Protein AF-A0A2S7P8G3-F1 (afdb_monomer)

Sequence (336 aa):
MGLLDRKKGSAKADAMTDIIGEPRKYMKIELCERDPADNKFRFEFKGCNCGRKVKTGVFSSKPILSYDQPITVVGDETGRALVQCATILGSIIDPGHKVVEYRRRLLKKLQPSWKFTDPLAKPMGWEDKCVSGTYWEHLIDFRVHNTSVNYIMESVSCGSRLENESTSKILCKLEVNCGCKIIGSFPLVFQALTAVEGSSLGKKSVKYDKDGRIIWQDGLGLVQVGDVGKIFHLVAYGGDISAYKSYASRCRRTDLHKRIIAKPVWPKSRVMVGEEFTHGIGNFMRNYGYVNTGGSGNLLICRNQPLDKYKVIGVCMDQKMEVKKGSTKEKYVTIQ

Mean predicted aligned error: 7.83 Å

Secondary structure (DSSP, 8-state):
---EETTTTEEEEEEEE-BSS--EEEEEEEEEEPPTT--SEEEEEE-TTTTSEEE-SSS-EEEPP---S-EEES--TT-HHHHHHHHHHHHHHSTTS-HHHHHHHHHHHH-EEE--SSGGGS-TTHHHHTTTTSTTT-GGG--GGG-EEEEEETTEEE--TT-STTTTTEEEEEEETTS-EEEEEHHHHHHHHHTSTTBTT-S-SEEE-TTS-EEE-S-TTSS-GGGTT-EEEEEEEES-TTHHHHHHHHHHHS-TTS---------EEEEEEETT----TT-TT-EEEEE--TTS-PEEEEESSTTSPBEEEEEESBS---B-TTS-TTEEEEE-

Structure (mmCIF, N/CA/C/O backbone):
data_AF-A0A2S7P8G3-F1
#
_entry.id   AF-A0A2S7P8G3-F1
#
loop_
_atom_site.group_PDB
_atom_site.id
_atom_site.type_symbol
_atom_site.label_atom_id
_atom_site.label_alt_id
_atom_site.label_comp_id
_atom_site.label_asym_id
_atom_site.label_entity_id
_atom_site.label_seq_id
_atom_site.pdbx_PDB_ins_code
_atom_site.Cartn_x
_atom_site.Cartn_y
_atom_site.Cartn_z
_atom_site.occupancy
_atom_site.B_iso_or_equiv
_atom_site.auth_seq_id
_atom_site.auth_comp_id
_atom_site.auth_asym_id
_atom_site.auth_atom_id
_atom_site.pdbx_PDB_model_num
ATOM 1 N N . MET A 1 1 ? -16.005 17.544 19.297 1.00 36.19 1 MET A N 1
ATOM 2 C CA . MET A 1 1 ? -14.900 18.246 20.004 1.00 36.19 1 MET A CA 1
ATOM 3 C C . MET A 1 1 ? -14.826 17.637 21.402 1.00 36.19 1 MET A C 1
ATOM 5 O O . MET A 1 1 ? -15.825 17.686 22.099 1.00 36.19 1 MET A O 1
ATOM 9 N N . GLY A 1 2 ? -13.745 16.945 21.778 1.00 37.94 2 GLY A N 1
ATOM 10 C CA . GLY A 1 2 ? -13.735 16.110 22.990 1.00 37.94 2 GLY A CA 1
ATOM 11 C C . GLY A 1 2 ? -13.410 16.867 24.282 1.00 37.94 2 GLY A C 1
ATOM 12 O O . GLY A 1 2 ? -12.437 17.614 24.328 1.00 37.94 2 GLY A O 1
ATOM 13 N N . LEU A 1 3 ? -14.193 16.638 25.340 1.00 39.59 3 LEU A N 1
ATOM 14 C CA . LEU A 1 3 ? -13.866 17.034 26.716 1.00 39.59 3 LEU A CA 1
ATOM 15 C C . LEU A 1 3 ? -12.960 15.962 27.341 1.00 39.59 3 LEU A C 1
ATOM 17 O O . LEU A 1 3 ? -13.357 14.801 27.478 1.00 39.59 3 LEU A O 1
ATOM 21 N N . LEU A 1 4 ? -11.735 16.351 27.701 1.00 39.41 4 LEU A N 1
ATOM 22 C CA . LEU A 1 4 ? -10.785 15.516 28.439 1.00 39.41 4 LEU A CA 1
ATOM 23 C C . LEU A 1 4 ? -11.142 15.532 29.927 1.00 39.41 4 LEU A C 1
ATOM 25 O O . LEU A 1 4 ? -10.907 16.527 30.609 1.00 39.41 4 LEU A O 1
ATOM 29 N N . ASP A 1 5 ? -11.662 14.421 30.444 1.00 40.47 5 ASP A N 1
ATOM 30 C CA . ASP A 1 5 ? -11.799 14.236 31.887 1.00 40.47 5 ASP A CA 1
ATOM 31 C C . ASP A 1 5 ? -10.482 13.665 32.439 1.00 40.47 5 ASP A C 1
ATOM 33 O O . ASP A 1 5 ? -10.195 12.466 32.358 1.00 40.47 5 ASP A O 1
ATOM 37 N N . ARG A 1 6 ? -9.624 14.565 32.938 1.00 41.88 6 ARG A N 1
ATOM 38 C CA . ARG A 1 6 ? -8.223 14.301 33.327 1.00 41.88 6 ARG A CA 1
ATOM 39 C C . ARG A 1 6 ? -8.045 13.272 34.453 1.00 41.88 6 ARG A C 1
ATOM 41 O O . ARG A 1 6 ? -6.910 12.927 34.760 1.00 41.88 6 ARG A O 1
ATOM 48 N N . LYS A 1 7 ? -9.116 12.759 35.070 1.00 43.81 7 LYS A N 1
ATOM 49 C CA . LYS A 1 7 ? -9.010 11.891 36.256 1.00 43.81 7 LYS A CA 1
ATOM 50 C C . LYS A 1 7 ? -8.989 10.377 35.993 1.00 43.81 7 LYS A C 1
ATOM 52 O O . LYS A 1 7 ? -8.735 9.648 36.946 1.00 43.81 7 LYS A O 1
ATOM 57 N N . LYS A 1 8 ? -9.230 9.863 34.770 1.00 55.59 8 LYS A N 1
ATOM 58 C CA . LYS A 1 8 ? -9.320 8.391 34.535 1.00 55.59 8 LYS A CA 1
ATOM 59 C C . LYS A 1 8 ? -8.773 7.848 33.199 1.00 55.59 8 LYS A C 1
ATOM 61 O O . LYS A 1 8 ? -9.115 6.727 32.831 1.00 55.59 8 LYS A O 1
ATOM 66 N N . GLY A 1 9 ? -7.948 8.600 32.463 1.00 64.38 9 GLY A N 1
ATOM 67 C CA . GLY A 1 9 ? -7.366 8.113 31.197 1.00 64.38 9 GLY A CA 1
ATOM 68 C C . GLY A 1 9 ? -8.407 7.803 30.111 1.00 64.38 9 GLY A C 1
ATOM 69 O O . GLY A 1 9 ? -8.193 6.931 29.282 1.00 64.38 9 GLY A O 1
ATOM 70 N N . SER A 1 10 ? -9.554 8.486 30.140 1.00 74.56 10 SER A N 1
ATOM 71 C CA . SER A 1 10 ? -10.637 8.322 29.168 1.00 74.56 10 SER A CA 1
ATOM 72 C C . SER A 1 10 ? -10.977 9.653 28.510 1.00 74.56 10 SER A C 1
ATOM 74 O O . SER A 1 10 ? -10.993 10.686 29.181 1.00 74.56 10 SER A O 1
ATOM 76 N N . ALA A 1 11 ? -11.309 9.627 27.223 1.00 79.38 11 ALA A N 1
ATOM 77 C CA . ALA A 1 11 ? -11.712 10.798 26.452 1.00 79.38 11 ALA A CA 1
ATOM 78 C C . ALA A 1 11 ? -13.125 10.612 25.896 1.00 79.38 11 ALA A C 1
ATOM 80 O O . ALA A 1 11 ? -13.495 9.520 25.470 1.00 79.38 11 ALA A O 1
ATOM 81 N N . LYS A 1 12 ? -13.927 11.678 25.873 1.00 81.75 12 LYS A N 1
ATOM 82 C CA . LYS A 1 12 ? -15.204 11.673 25.151 1.00 81.75 12 LYS A CA 1
ATOM 83 C C . LYS A 1 12 ? -14.987 12.185 23.734 1.00 81.75 12 LYS A C 1
ATOM 85 O O . LYS A 1 12 ? -14.340 13.216 23.561 1.00 81.75 12 LYS A O 1
ATOM 90 N N . ALA A 1 13 ? -15.528 11.496 22.736 1.00 82.50 13 ALA A N 1
ATOM 91 C CA . ALA A 1 13 ? -15.412 11.911 21.342 1.00 82.50 13 ALA A CA 1
ATOM 92 C C . ALA A 1 13 ? -16.686 11.621 20.547 1.00 82.50 13 ALA A C 1
ATOM 94 O O . ALA A 1 13 ? -17.425 10.681 20.846 1.00 82.50 13 ALA A O 1
ATOM 95 N N . ASP A 1 14 ? -16.896 12.417 19.501 1.00 85.88 14 ASP A N 1
ATOM 96 C CA . ASP A 1 14 ? -17.936 12.183 18.506 1.00 85.88 14 ASP A CA 1
ATOM 97 C C . ASP A 1 14 ? -17.505 11.021 17.610 1.00 85.88 14 ASP A C 1
ATOM 99 O O . ASP A 1 14 ? -16.499 11.109 16.895 1.00 85.88 14 ASP A O 1
ATOM 103 N N . ALA A 1 15 ? -18.255 9.921 17.654 1.00 87.19 15 ALA A N 1
ATOM 104 C CA . ALA A 1 15 ? -17.974 8.749 16.838 1.00 87.19 15 ALA A CA 1
ATOM 105 C C . ALA A 1 15 ? -19.159 8.369 15.953 1.00 87.19 15 ALA A C 1
ATOM 107 O O . ALA A 1 15 ? -20.331 8.505 16.315 1.00 87.19 15 ALA A O 1
ATOM 108 N N . MET A 1 16 ? -18.819 7.827 14.788 1.00 89.25 16 MET A N 1
ATOM 109 C CA . MET A 1 16 ? -19.737 7.058 13.960 1.00 89.25 16 MET A CA 1
ATOM 110 C C . MET A 1 16 ? -19.619 5.600 14.400 1.00 89.25 16 MET A C 1
ATOM 112 O O . MET A 1 16 ? -18.516 5.066 14.443 1.00 89.25 16 MET A O 1
ATOM 116 N N . THR A 1 17 ? -20.727 4.964 14.758 1.00 88.81 17 THR A N 1
ATOM 117 C CA . THR A 1 17 ? -20.759 3.571 15.248 1.00 88.81 17 THR A CA 1
ATOM 118 C C . THR A 1 17 ? -21.518 2.693 14.257 1.00 88.81 17 THR A C 1
ATOM 120 O O . THR A 1 17 ? -22.064 3.215 13.288 1.00 88.81 17 THR A O 1
ATOM 123 N N . ASP A 1 18 ? -21.522 1.375 14.462 1.00 89.19 18 ASP A N 1
ATOM 124 C CA . ASP A 1 18 ? -22.186 0.414 13.570 1.00 89.19 18 ASP A CA 1
ATOM 125 C C . ASP A 1 18 ? -21.615 0.385 12.136 1.00 89.19 18 ASP A C 1
ATOM 127 O O . ASP A 1 18 ? -22.366 0.400 11.152 1.00 89.19 18 ASP A O 1
ATOM 131 N N . ILE A 1 19 ? -20.282 0.321 12.009 1.00 91.50 19 ILE A N 1
ATOM 132 C CA . ILE A 1 19 ? -19.615 0.078 10.717 1.00 91.50 19 ILE A CA 1
ATOM 133 C C . ILE A 1 19 ? -20.185 -1.191 10.061 1.00 91.50 19 ILE A C 1
ATOM 135 O O . ILE A 1 19 ? -20.369 -2.221 10.712 1.00 91.50 19 ILE A O 1
ATOM 139 N N . ILE A 1 20 ? -20.480 -1.104 8.761 1.00 90.31 20 ILE A N 1
ATOM 140 C CA . ILE A 1 20 ? -21.036 -2.198 7.959 1.00 90.31 20 ILE A CA 1
ATOM 141 C C . ILE A 1 20 ? -19.929 -3.156 7.521 1.00 90.31 20 ILE A C 1
ATOM 143 O O . ILE A 1 20 ? -18.894 -2.734 7.007 1.00 90.31 20 ILE A O 1
ATOM 147 N N . GLY A 1 21 ? -20.227 -4.452 7.612 1.00 89.25 21 GLY A N 1
ATOM 148 C CA . GLY A 1 21 ? -19.380 -5.530 7.114 1.00 89.25 21 GLY A CA 1
ATOM 149 C C . GLY A 1 21 ? -18.461 -6.101 8.185 1.00 89.25 21 GLY A C 1
ATOM 150 O O . GLY A 1 21 ? -18.301 -5.541 9.267 1.00 89.25 21 GLY A O 1
ATOM 151 N N . GLU A 1 22 ? -17.866 -7.247 7.873 1.00 90.56 22 GLU A N 1
ATOM 152 C CA . GLU A 1 22 ? -16.913 -7.909 8.757 1.00 90.56 22 GLU A CA 1
ATOM 153 C C . GLU A 1 22 ? -15.472 -7.565 8.352 1.00 90.56 22 GLU A C 1
ATOM 155 O O . GLU A 1 22 ? -15.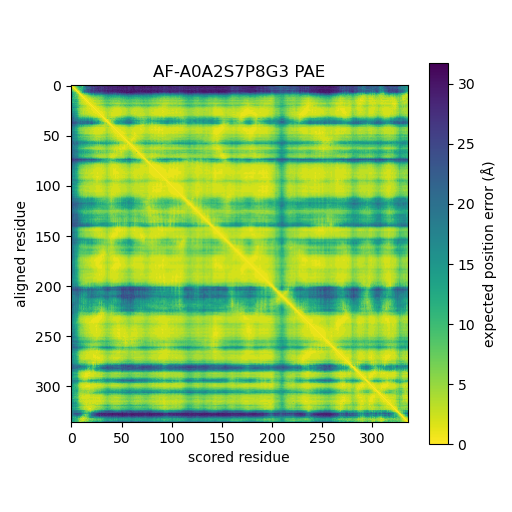151 -7.532 7.152 1.00 90.56 22 GLU A O 1
ATOM 160 N N . PRO A 1 23 ? -14.585 -7.318 9.332 1.00 93.62 23 PRO A N 1
ATOM 161 C CA . PRO A 1 23 ? -13.190 -7.004 9.074 1.00 93.62 23 PRO A CA 1
ATOM 162 C C . PRO A 1 23 ? -12.462 -8.199 8.451 1.00 93.62 23 PRO A C 1
ATOM 164 O O . PRO A 1 23 ? -12.333 -9.261 9.059 1.00 93.62 23 PRO A O 1
ATOM 167 N N . ARG A 1 24 ? -11.905 -8.006 7.253 1.00 95.31 24 ARG A N 1
ATOM 168 C CA . ARG A 1 24 ? -11.120 -9.021 6.535 1.00 95.31 24 ARG A CA 1
ATOM 169 C C . ARG A 1 24 ? -9.693 -8.534 6.290 1.00 95.31 24 ARG A C 1
ATOM 171 O O . ARG A 1 24 ? -9.490 -7.535 5.598 1.00 95.31 24 ARG A O 1
ATOM 178 N N . LYS A 1 25 ? -8.700 -9.235 6.854 1.00 96.06 25 LYS A N 1
ATOM 179 C CA . LYS A 1 25 ? -7.264 -8.972 6.629 1.00 96.06 25 LYS A CA 1
ATOM 180 C C . LYS A 1 25 ? -6.912 -9.250 5.162 1.00 96.06 25 LYS A C 1
ATOM 182 O O . LYS A 1 25 ? -7.280 -10.297 4.630 1.00 96.06 25 LYS A O 1
ATOM 187 N N . TYR A 1 26 ? -6.198 -8.334 4.509 1.00 96.50 26 TYR A N 1
ATOM 188 C CA . TYR A 1 26 ? -5.802 -8.505 3.101 1.00 96.50 26 TYR A CA 1
ATOM 189 C C . TYR A 1 26 ? -4.391 -8.017 2.760 1.00 96.50 26 TYR A C 1
ATOM 191 O O . TYR A 1 26 ? -3.868 -8.418 1.720 1.00 96.50 26 TYR A O 1
ATOM 199 N N . MET A 1 27 ? -3.755 -7.218 3.620 1.00 97.50 27 MET A N 1
ATOM 200 C CA . MET A 1 27 ? -2.311 -6.974 3.558 1.00 97.50 27 MET A CA 1
ATOM 201 C C . MET A 1 27 ? -1.683 -7.111 4.943 1.00 97.50 27 MET A C 1
ATOM 203 O O . MET A 1 27 ? -2.333 -6.851 5.959 1.00 97.50 27 MET A O 1
ATOM 207 N N . LYS A 1 28 ? -0.418 -7.517 4.968 1.00 97.56 28 LYS A N 1
ATOM 208 C CA . LYS A 1 28 ? 0.452 -7.577 6.142 1.00 97.56 28 LYS A CA 1
ATOM 209 C C . LYS A 1 28 ? 1.611 -6.610 5.918 1.00 97.56 28 LYS A C 1
ATOM 211 O O . LYS A 1 28 ? 2.180 -6.607 4.833 1.00 97.56 28 LYS A O 1
ATOM 216 N N . ILE A 1 29 ? 1.941 -5.805 6.918 1.00 96.31 29 ILE A N 1
ATOM 217 C CA . ILE A 1 29 ? 3.099 -4.909 6.936 1.00 96.31 29 ILE A CA 1
ATOM 218 C C . ILE A 1 29 ? 3.975 -5.356 8.096 1.00 96.31 29 ILE A C 1
ATOM 220 O O . ILE A 1 29 ? 3.502 -5.432 9.223 1.00 96.31 29 ILE A O 1
ATOM 224 N N . GLU A 1 30 ? 5.233 -5.649 7.829 1.00 95.56 30 GLU A N 1
ATOM 225 C CA . GLU A 1 30 ? 6.241 -5.938 8.844 1.00 95.56 30 GLU A CA 1
ATOM 226 C C . GLU A 1 30 ? 7.296 -4.837 8.794 1.00 95.56 30 GLU A C 1
ATOM 228 O O . GLU A 1 30 ? 7.788 -4.490 7.713 1.00 95.56 30 GLU A O 1
ATOM 233 N N . LEU A 1 31 ? 7.607 -4.269 9.958 1.00 92.75 31 LEU A N 1
ATOM 234 C CA . LEU A 1 31 ? 8.689 -3.307 10.106 1.00 92.75 31 LEU A CA 1
ATOM 235 C C . LEU A 1 31 ? 9.956 -4.055 10.491 1.00 92.75 31 LEU A C 1
ATOM 237 O O . LEU A 1 31 ? 10.009 -4.703 11.532 1.00 92.75 31 LEU A O 1
ATOM 241 N N . CYS A 1 32 ? 10.982 -3.953 9.663 1.00 90.62 32 CYS A N 1
ATOM 242 C CA . CYS A 1 32 ? 12.260 -4.605 9.885 1.00 90.62 32 CYS A CA 1
ATOM 243 C C . CYS A 1 32 ? 13.342 -3.557 10.098 1.00 90.62 32 CYS A C 1
ATOM 245 O O . CYS A 1 32 ? 13.347 -2.514 9.438 1.00 90.62 32 CYS A O 1
ATOM 247 N N . GLU A 1 33 ? 14.292 -3.874 10.968 1.00 87.88 33 GLU A N 1
ATOM 248 C CA . GLU A 1 33 ? 15.537 -3.127 11.016 1.00 87.88 33 GLU A CA 1
ATOM 249 C C . GLU A 1 33 ? 16.322 -3.372 9.725 1.00 87.88 33 GLU A C 1
ATOM 251 O O . GLU A 1 33 ? 16.356 -4.478 9.175 1.00 87.88 33 GLU A O 1
ATOM 256 N N . ARG A 1 34 ? 16.890 -2.297 9.201 1.00 84.00 34 ARG A N 1
ATOM 257 C CA . ARG A 1 34 ? 17.759 -2.297 8.035 1.00 84.00 34 ARG A CA 1
ATOM 258 C C . ARG A 1 34 ? 19.188 -2.557 8.482 1.00 84.00 34 ARG A C 1
ATOM 260 O O . ARG A 1 34 ? 19.619 -2.038 9.507 1.00 84.00 34 ARG A O 1
ATOM 267 N N . ASP A 1 35 ? 19.928 -3.297 7.667 1.00 78.06 35 ASP A N 1
ATOM 268 C CA . ASP A 1 35 ? 21.368 -3.442 7.857 1.00 78.06 35 ASP A CA 1
ATOM 269 C C . ASP A 1 35 ? 22.040 -2.049 7.819 1.00 78.06 35 ASP A C 1
ATOM 271 O O . ASP A 1 35 ? 21.838 -1.313 6.847 1.00 78.06 35 ASP A O 1
ATOM 275 N N . PRO A 1 36 ? 22.832 -1.656 8.834 1.00 70.19 36 PRO A N 1
ATOM 276 C CA . PRO A 1 36 ? 23.550 -0.380 8.842 1.00 70.19 36 PRO A CA 1
ATOM 277 C C . PRO A 1 36 ? 24.438 -0.138 7.611 1.00 70.19 36 PRO A C 1
ATOM 279 O O . PRO A 1 36 ? 24.672 1.016 7.248 1.00 70.19 36 PRO A O 1
ATOM 282 N N . ALA A 1 37 ? 24.918 -1.200 6.953 1.00 69.38 37 ALA A N 1
ATOM 283 C CA . ALA A 1 37 ? 25.694 -1.116 5.716 1.00 69.38 37 ALA A CA 1
ATOM 284 C C . ALA A 1 37 ? 24.837 -0.749 4.483 1.00 69.38 37 ALA A C 1
ATOM 286 O O . ALA A 1 37 ? 25.371 -0.431 3.419 1.00 69.38 37 ALA A O 1
ATOM 287 N N . ASP A 1 38 ? 23.509 -0.760 4.613 1.00 72.12 38 ASP A N 1
ATOM 288 C CA . ASP A 1 38 ? 22.538 -0.626 3.530 1.00 72.12 38 ASP A CA 1
ATOM 289 C C . ASP A 1 38 ? 21.674 0.644 3.642 1.00 72.12 38 ASP A C 1
ATOM 291 O O . ASP A 1 38 ? 20.450 0.618 3.542 1.00 72.12 38 ASP A O 1
ATOM 295 N N . ASN A 1 39 ? 22.299 1.810 3.805 1.00 70.50 39 ASN A N 1
ATOM 296 C CA . ASN A 1 39 ? 21.586 3.092 3.957 1.00 70.50 39 ASN A CA 1
ATOM 297 C C . ASN A 1 39 ? 20.973 3.663 2.660 1.00 70.50 39 ASN A C 1
ATOM 299 O O . ASN A 1 39 ? 20.570 4.824 2.619 1.00 70.50 39 ASN A O 1
ATOM 303 N N . LYS A 1 40 ? 20.878 2.872 1.589 1.00 82.75 40 LYS A N 1
ATOM 304 C CA . LYS A 1 40 ? 20.407 3.328 0.271 1.00 82.75 40 LYS A CA 1
ATOM 305 C C . LYS A 1 40 ? 18.886 3.256 0.170 1.00 82.75 40 LYS A C 1
ATOM 307 O O . LYS A 1 40 ? 18.231 2.472 0.859 1.00 82.75 40 LYS A O 1
ATOM 312 N N . PHE A 1 41 ? 18.284 4.067 -0.694 1.00 84.94 41 PHE A N 1
ATOM 313 C CA . PHE A 1 41 ? 16.844 3.996 -0.905 1.00 84.94 41 PHE A CA 1
ATOM 314 C C . PHE A 1 41 ? 16.502 2.728 -1.703 1.00 84.94 41 PHE A C 1
ATOM 316 O O . PHE A 1 41 ? 16.904 2.582 -2.857 1.00 84.94 41 PHE A O 1
ATOM 323 N N . ARG A 1 42 ? 15.762 1.796 -1.090 1.00 89.25 42 ARG A N 1
ATOM 324 C CA . ARG A 1 42 ? 15.428 0.498 -1.695 1.00 89.25 42 ARG A CA 1
ATOM 325 C C . ARG A 1 42 ? 13.965 0.404 -2.089 1.00 89.25 42 ARG A C 1
ATOM 327 O O . ARG A 1 42 ? 13.085 0.864 -1.355 1.00 89.25 42 ARG A O 1
ATOM 334 N N . PHE A 1 43 ? 13.727 -0.252 -3.217 1.00 94.31 43 PHE A N 1
ATOM 335 C CA . PHE A 1 43 ? 12.409 -0.702 -3.631 1.00 94.31 43 PHE A CA 1
ATOM 336 C C . PHE A 1 43 ? 12.503 -2.026 -4.388 1.00 94.31 43 PHE A C 1
ATOM 338 O O . PHE A 1 43 ? 12.939 -2.080 -5.533 1.00 94.31 43 PHE A O 1
ATOM 345 N N . GLU A 1 44 ? 12.034 -3.089 -3.756 1.00 96.12 44 GLU A N 1
ATOM 346 C CA . GLU A 1 44 ? 11.797 -4.382 -4.373 1.00 96.12 44 GLU A CA 1
ATOM 347 C C . GLU A 1 44 ? 10.290 -4.606 -4.460 1.00 96.12 44 GLU A C 1
ATOM 349 O O . GLU A 1 44 ? 9.559 -4.458 -3.480 1.00 96.12 44 GLU A O 1
ATOM 354 N N . PHE A 1 45 ? 9.812 -4.991 -5.633 1.00 97.69 45 PHE A N 1
ATOM 355 C CA . PHE A 1 45 ? 8.463 -5.483 -5.829 1.00 97.69 45 PHE A CA 1
ATOM 356 C C . PHE A 1 45 ? 8.519 -6.827 -6.535 1.00 97.69 45 PHE A C 1
ATOM 358 O O . PHE A 1 45 ? 9.078 -6.947 -7.623 1.00 97.69 45 PHE A O 1
ATOM 365 N N . LYS A 1 46 ? 7.860 -7.822 -5.948 1.00 97.69 46 LYS A N 1
ATOM 366 C CA . LYS A 1 46 ? 7.691 -9.146 -6.529 1.00 97.69 46 LYS A CA 1
ATOM 36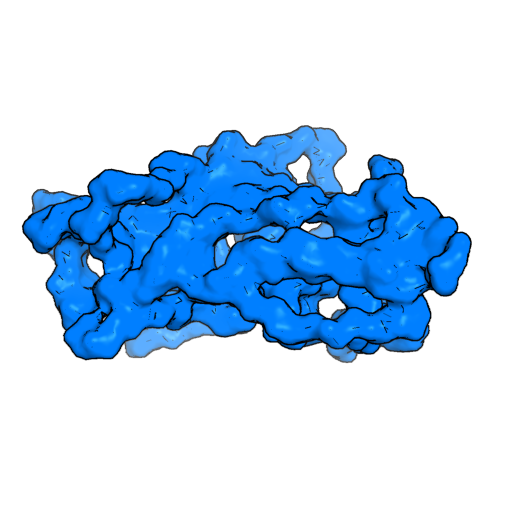7 C C . LYS A 1 46 ? 6.218 -9.394 -6.809 1.00 97.69 46 LYS A C 1
ATOM 369 O O . LYS A 1 46 ? 5.418 -9.600 -5.890 1.00 97.69 46 LYS A O 1
ATOM 374 N N . GLY A 1 47 ? 5.850 -9.370 -8.087 1.00 97.50 47 GLY A N 1
ATOM 375 C CA . GLY A 1 47 ? 4.503 -9.708 -8.525 1.00 97.50 47 GLY A CA 1
ATOM 376 C C . GLY A 1 47 ? 4.189 -11.173 -8.234 1.00 97.50 47 GLY A C 1
ATOM 377 O O . GLY A 1 47 ? 5.001 -12.059 -8.480 1.00 97.50 47 GLY A O 1
ATOM 378 N N . CYS A 1 48 ? 2.980 -11.461 -7.751 1.00 97.31 48 CYS A N 1
ATOM 379 C CA . CYS A 1 48 ? 2.569 -12.820 -7.371 1.00 97.31 48 CYS A CA 1
ATOM 380 C C . CYS A 1 48 ? 2.574 -13.855 -8.516 1.00 97.31 48 CYS A C 1
ATOM 382 O O . CYS A 1 48 ? 2.444 -15.056 -8.265 1.00 97.31 48 CYS A O 1
ATOM 384 N N . ASN A 1 49 ? 2.693 -13.413 -9.774 1.00 97.06 49 ASN A N 1
ATOM 385 C CA . ASN A 1 49 ? 2.833 -14.302 -10.921 1.00 97.06 49 ASN A CA 1
ATOM 386 C C . ASN A 1 49 ? 4.285 -14.492 -11.385 1.00 97.06 49 ASN A C 1
ATOM 388 O O . ASN A 1 49 ? 4.485 -15.207 -12.365 1.00 97.06 49 ASN A O 1
ATOM 392 N N . CYS A 1 50 ? 5.287 -13.907 -10.720 1.00 94.12 50 CYS A N 1
ATOM 393 C CA . CYS A 1 50 ? 6.693 -14.112 -11.069 1.00 94.12 50 CYS A CA 1
ATOM 394 C C . CYS A 1 50 ? 7.044 -15.609 -11.166 1.00 94.12 50 CYS A C 1
ATOM 396 O O . CYS A 1 50 ? 6.551 -16.426 -10.384 1.00 94.12 50 CYS A O 1
ATOM 398 N N . GLY A 1 51 ? 7.852 -15.988 -12.158 1.00 92.25 51 GLY A N 1
ATOM 399 C CA . GLY A 1 51 ? 8.217 -17.382 -12.436 1.00 92.25 51 GLY A CA 1
ATOM 400 C C . GLY A 1 51 ? 7.098 -18.238 -13.049 1.00 92.25 51 GLY A C 1
ATOM 401 O O . GLY A 1 51 ? 7.359 -19.327 -13.556 1.00 92.25 51 GLY A O 1
ATOM 402 N N . ARG A 1 52 ? 5.843 -17.767 -13.068 1.00 94.75 52 ARG A N 1
ATOM 403 C CA . ARG A 1 52 ? 4.728 -18.458 -13.738 1.00 94.75 52 ARG A CA 1
ATOM 404 C C . ARG A 1 52 ? 4.680 -18.083 -15.218 1.00 94.75 52 ARG A C 1
ATOM 406 O O . ARG A 1 52 ? 5.221 -17.064 -15.634 1.00 94.75 52 ARG A O 1
ATOM 413 N N . LYS A 1 53 ? 3.976 -18.880 -16.025 1.00 94.38 53 LYS A N 1
ATOM 414 C CA . LYS A 1 53 ? 3.769 -18.591 -17.453 1.00 94.38 53 LYS A CA 1
ATOM 415 C C . LYS A 1 53 ? 2.584 -17.645 -17.679 1.00 94.38 53 LYS A C 1
ATOM 417 O O . LYS A 1 53 ? 1.495 -17.922 -17.176 1.00 94.38 53 LYS A O 1
ATOM 422 N N . VAL A 1 54 ? 2.781 -16.574 -18.448 1.00 93.56 54 VAL A N 1
ATOM 423 C CA . VAL A 1 54 ? 1.731 -15.682 -18.977 1.00 93.56 54 VAL A CA 1
ATOM 424 C C . VAL A 1 54 ? 1.351 -16.101 -20.393 1.00 93.56 54 VAL A C 1
ATOM 426 O O . VAL A 1 54 ? 2.214 -16.476 -21.185 1.00 93.56 54 VAL A O 1
ATOM 429 N N . LYS A 1 55 ? 0.058 -16.043 -20.714 1.00 91.38 55 LYS A N 1
ATOM 430 C CA . LYS A 1 55 ? -0.455 -16.345 -22.054 1.00 91.38 55 LYS A CA 1
ATOM 431 C C . LYS A 1 55 ? -0.044 -15.256 -23.056 1.00 91.38 55 LYS A C 1
ATOM 433 O O . LYS A 1 55 ? -0.264 -14.076 -22.798 1.00 91.38 55 LYS A O 1
ATOM 438 N N . THR A 1 56 ? 0.509 -15.654 -24.199 1.00 90.38 56 THR A N 1
ATOM 439 C CA . THR A 1 56 ? 0.938 -14.754 -25.296 1.00 90.38 56 THR A CA 1
ATOM 440 C C . THR A 1 56 ? 0.233 -15.039 -26.626 1.00 90.38 56 THR A C 1
ATOM 442 O O . THR A 1 56 ? 0.497 -14.373 -27.617 1.00 90.38 56 THR A O 1
ATOM 445 N N . GLY A 1 57 ? -0.603 -16.074 -26.662 1.00 87.12 57 GLY A N 1
ATOM 446 C CA . GLY A 1 57 ? -1.361 -16.517 -27.826 1.00 87.12 57 GLY A CA 1
ATOM 447 C C . GLY A 1 57 ? -2.311 -17.641 -27.423 1.00 87.12 57 GLY A C 1
ATOM 448 O O . GLY A 1 57 ? -2.348 -18.045 -26.259 1.00 87.12 57 GLY A O 1
ATOM 449 N N . VAL A 1 58 ? -3.074 -18.196 -28.369 1.00 83.75 58 VAL A N 1
ATOM 450 C CA . VAL A 1 58 ? -4.008 -19.308 -28.084 1.00 83.75 58 VAL A CA 1
ATOM 451 C C . VAL A 1 58 ? -3.274 -20.531 -27.520 1.00 83.75 58 VAL A C 1
ATOM 453 O O . VAL A 1 58 ? -3.739 -21.099 -26.533 1.00 83.75 58 VAL A O 1
ATOM 456 N N . PHE A 1 59 ? -2.096 -20.844 -28.070 1.00 87.31 59 PHE A N 1
ATOM 457 C CA . PHE A 1 59 ? -1.266 -21.997 -27.696 1.00 87.31 59 PHE A CA 1
ATOM 458 C C . PHE A 1 59 ? 0.144 -21.617 -27.210 1.00 87.31 59 PHE A C 1
ATOM 460 O O . PHE A 1 59 ? 0.977 -22.493 -26.998 1.00 87.31 59 PHE A O 1
ATOM 467 N N . SER A 1 60 ? 0.435 -20.324 -27.022 1.00 90.25 60 SER A N 1
ATOM 468 C CA . SER A 1 60 ? 1.759 -19.852 -26.603 1.00 90.25 60 SER A CA 1
ATOM 469 C C . SER A 1 60 ? 1.726 -19.181 -25.230 1.00 90.25 60 SER A C 1
ATOM 471 O O . SER A 1 60 ? 0.754 -18.528 -24.831 1.00 90.25 60 SER A O 1
ATOM 473 N N . SER A 1 61 ? 2.811 -19.364 -24.481 1.00 92.88 61 SER A N 1
ATOM 474 C CA . SER A 1 61 ? 3.016 -18.718 -23.189 1.00 92.88 61 SER A CA 1
ATOM 475 C C . SER A 1 61 ? 4.502 -18.489 -22.932 1.00 92.88 61 SER A C 1
ATOM 477 O O . SER A 1 61 ? 5.341 -19.236 -23.435 1.00 92.88 61 SER A O 1
ATOM 479 N N . LYS A 1 62 ? 4.828 -17.466 -22.142 1.00 93.75 62 LYS A N 1
ATOM 480 C CA . LYS A 1 62 ? 6.207 -17.124 -21.762 1.00 93.75 62 LYS A CA 1
ATOM 481 C C . LYS A 1 62 ? 6.336 -17.006 -20.243 1.00 93.75 62 LYS A C 1
ATOM 483 O O . LYS A 1 62 ? 5.351 -16.651 -19.592 1.00 93.75 62 LYS A O 1
ATOM 488 N N . PRO A 1 63 ? 7.496 -17.331 -19.650 1.00 94.19 63 PRO A N 1
ATOM 489 C CA . PRO A 1 63 ? 7.716 -17.128 -18.223 1.00 94.19 63 PRO A CA 1
ATOM 490 C C . PRO A 1 63 ? 7.717 -15.635 -17.877 1.00 94.19 63 PRO A C 1
ATOM 492 O O . PRO A 1 63 ? 8.218 -14.806 -18.634 1.00 94.19 63 PRO A O 1
ATOM 495 N N . ILE A 1 64 ? 7.146 -15.302 -16.723 1.00 93.50 64 ILE A N 1
ATOM 496 C CA . ILE A 1 64 ? 7.190 -13.961 -16.147 1.00 93.50 64 ILE A CA 1
ATOM 497 C C . ILE A 1 64 ? 8.505 -13.804 -15.381 1.00 93.50 64 ILE A C 1
ATOM 499 O O . ILE A 1 64 ? 8.805 -14.609 -14.497 1.00 93.50 64 ILE A O 1
ATOM 503 N N . LEU A 1 65 ? 9.256 -12.750 -15.695 1.00 90.62 65 LEU A N 1
ATOM 504 C CA . LEU A 1 65 ? 10.541 -12.449 -15.065 1.00 90.62 65 LEU A CA 1
ATOM 505 C C . LEU A 1 65 ? 10.380 -12.140 -13.569 1.00 90.62 65 LEU A C 1
ATOM 507 O O . LEU A 1 65 ? 9.428 -11.477 -13.158 1.00 90.62 65 LEU A O 1
ATOM 511 N N . SER A 1 66 ? 11.314 -12.634 -12.757 1.00 87.25 66 SER A N 1
ATOM 512 C CA . SER A 1 66 ? 11.320 -12.458 -11.301 1.00 87.25 66 SER A CA 1
ATOM 513 C C . SER A 1 66 ? 12.134 -11.259 -10.825 1.00 87.25 66 SER A C 1
ATOM 515 O O . SER A 1 66 ? 11.777 -10.705 -9.790 1.00 87.25 66 SER A O 1
ATOM 517 N N . TYR A 1 67 ? 13.162 -10.848 -11.580 1.00 87.94 67 TYR A N 1
ATOM 518 C CA . TYR A 1 67 ? 14.109 -9.783 -11.215 1.00 87.94 67 TYR A CA 1
ATOM 519 C C . TYR A 1 67 ? 14.695 -9.968 -9.805 1.00 87.94 67 TYR A C 1
ATOM 521 O O . TYR A 1 67 ? 14.675 -9.058 -8.984 1.00 87.94 67 TYR A O 1
ATOM 529 N N . ASP A 1 68 ? 15.207 -11.171 -9.519 1.00 88.31 68 ASP A N 1
ATOM 530 C CA . ASP A 1 68 ? 15.738 -11.501 -8.188 1.00 88.31 68 ASP A CA 1
ATOM 531 C C . ASP A 1 68 ? 17.051 -10.762 -7.868 1.00 88.31 68 ASP A C 1
ATOM 533 O O . ASP A 1 68 ? 17.370 -10.560 -6.701 1.00 88.31 68 ASP A O 1
ATOM 537 N N . GLN A 1 69 ? 17.797 -10.329 -8.890 1.00 90.69 69 GLN A N 1
ATOM 538 C CA . GLN A 1 69 ? 19.033 -9.565 -8.713 1.00 90.69 69 GLN A CA 1
ATOM 539 C C . GLN A 1 69 ? 18.740 -8.061 -8.610 1.00 90.69 69 GLN A C 1
ATOM 541 O O . GLN A 1 69 ? 18.006 -7.537 -9.456 1.00 90.69 69 GLN A O 1
ATOM 546 N N . PRO A 1 70 ? 19.311 -7.355 -7.615 1.00 90.75 70 PRO A N 1
ATOM 547 C CA . PRO A 1 70 ? 19.128 -5.919 -7.476 1.00 90.75 70 PRO A CA 1
ATOM 548 C C . PRO A 1 70 ? 19.808 -5.160 -8.615 1.00 90.75 70 PRO A C 1
ATOM 550 O O . PRO A 1 70 ? 20.929 -5.465 -9.018 1.00 90.75 70 PRO A O 1
ATOM 553 N N . ILE A 1 71 ? 19.126 -4.131 -9.106 1.00 90.44 71 ILE A N 1
ATOM 554 C CA . ILE A 1 71 ? 19.640 -3.180 -10.084 1.00 90.44 71 ILE A CA 1
ATOM 555 C C . ILE A 1 71 ? 19.975 -1.892 -9.336 1.00 90.44 71 ILE A C 1
ATOM 557 O O . ILE A 1 71 ? 19.088 -1.210 -8.812 1.00 90.44 71 ILE A O 1
ATOM 561 N N . THR A 1 72 ? 21.260 -1.551 -9.301 1.00 89.06 72 THR A N 1
ATOM 562 C CA . THR A 1 72 ? 21.714 -0.258 -8.788 1.00 89.06 72 THR A CA 1
ATOM 563 C C . THR A 1 72 ? 21.427 0.821 -9.820 1.00 89.06 72 THR A C 1
ATOM 565 O O . THR A 1 72 ? 21.971 0.812 -10.923 1.00 89.06 72 THR A O 1
ATOM 568 N N . VAL A 1 73 ? 20.563 1.764 -9.461 1.00 84.69 73 VAL A N 1
ATOM 569 C CA . VAL A 1 73 ? 20.226 2.918 -10.289 1.00 84.69 73 VAL A CA 1
ATOM 570 C C . VAL A 1 73 ? 21.187 4.047 -9.926 1.00 84.69 73 VAL A C 1
ATOM 572 O O . VAL A 1 73 ? 20.944 4.826 -9.001 1.00 84.69 73 VAL A O 1
ATOM 575 N N . VAL A 1 74 ? 22.315 4.088 -10.635 1.00 72.62 74 VAL A N 1
ATOM 576 C CA . VAL A 1 74 ? 23.324 5.144 -10.511 1.00 72.62 74 VAL A CA 1
ATOM 577 C C . VAL A 1 74 ? 22.874 6.321 -11.372 1.00 72.62 74 VAL A C 1
ATOM 579 O O . VAL A 1 74 ? 22.940 6.251 -12.594 1.00 72.62 74 VAL A O 1
ATOM 582 N N . GLY A 1 75 ? 22.371 7.384 -10.741 1.00 67.31 75 GLY A N 1
ATOM 583 C CA . GLY A 1 75 ? 21.959 8.596 -11.453 1.00 67.31 75 GLY A CA 1
ATOM 584 C C . GLY A 1 75 ? 20.642 8.439 -12.213 1.00 67.31 75 GLY A C 1
ATOM 585 O O . GLY A 1 75 ? 20.611 8.545 -13.435 1.00 67.31 75 GLY A O 1
ATOM 586 N N . ASP A 1 76 ? 19.533 8.232 -11.493 1.00 71.50 76 ASP A N 1
ATOM 587 C CA . ASP A 1 76 ? 18.190 8.409 -12.066 1.00 71.50 76 ASP A CA 1
ATOM 588 C C . ASP A 1 76 ? 17.934 9.897 -12.347 1.00 71.50 76 ASP A C 1
ATOM 590 O O . ASP A 1 76 ? 17.189 10.553 -11.623 1.00 71.50 76 ASP A O 1
ATOM 594 N N . GLU A 1 77 ? 18.593 10.455 -13.366 1.00 74.38 77 GLU A N 1
ATOM 595 C CA . GLU A 1 77 ? 18.577 11.898 -13.633 1.00 74.38 77 GLU A CA 1
ATOM 596 C C . GLU A 1 77 ? 17.152 12.421 -13.804 1.00 74.38 77 GLU A C 1
ATOM 598 O O . GLU A 1 77 ? 16.826 13.519 -13.358 1.00 74.38 77 GLU A O 1
ATOM 603 N N . THR A 1 78 ? 16.283 11.587 -14.370 1.00 77.25 78 THR A N 1
ATOM 604 C CA . THR A 1 78 ? 14.890 11.924 -14.662 1.00 77.25 78 THR A CA 1
ATOM 605 C C . THR A 1 78 ? 13.911 11.496 -13.562 1.00 77.25 78 THR A C 1
ATOM 607 O O . THR A 1 78 ? 12.750 11.880 -13.597 1.00 77.25 78 THR A O 1
ATOM 610 N N . GLY A 1 79 ? 14.318 10.702 -12.567 1.00 83.56 79 GLY A N 1
ATOM 611 C CA . GLY A 1 79 ? 13.389 10.141 -11.573 1.00 83.56 79 GLY A CA 1
ATOM 612 C C . GLY A 1 79 ? 12.466 9.041 -12.132 1.00 83.56 79 GLY A C 1
ATOM 613 O O . GLY A 1 79 ? 11.402 8.753 -11.568 1.00 83.56 79 GLY A O 1
ATOM 614 N N . ARG A 1 80 ? 12.834 8.427 -13.262 1.00 86.69 80 ARG A N 1
ATOM 615 C CA . ARG A 1 80 ? 12.039 7.411 -13.961 1.00 86.69 80 ARG A CA 1
ATOM 616 C C . ARG A 1 80 ? 11.826 6.167 -13.110 1.00 86.69 80 ARG A C 1
ATOM 618 O O . ARG A 1 80 ? 10.705 5.659 -13.079 1.00 86.69 80 ARG A O 1
ATOM 625 N N . ALA A 1 81 ? 12.854 5.672 -12.423 1.00 89.31 81 ALA A N 1
ATOM 626 C CA . ALA A 1 81 ? 12.726 4.495 -11.565 1.00 89.31 81 ALA A CA 1
ATOM 627 C C . ALA A 1 81 ? 11.755 4.784 -10.415 1.00 89.31 81 ALA A C 1
ATOM 629 O O . ALA A 1 81 ? 10.858 3.989 -10.137 1.00 89.31 81 ALA A O 1
ATOM 630 N N . LEU A 1 82 ? 11.837 5.977 -9.822 1.00 89.56 82 LEU A N 1
ATOM 631 C CA . LEU A 1 82 ? 10.919 6.392 -8.765 1.00 89.56 82 LEU A CA 1
ATOM 632 C C . LEU A 1 82 ? 9.459 6.483 -9.248 1.00 89.56 82 LEU A C 1
ATOM 634 O O . LEU A 1 82 ? 8.539 6.055 -8.544 1.00 89.56 82 LEU A O 1
ATOM 638 N N . VAL A 1 83 ? 9.229 6.983 -10.465 1.00 91.38 83 VAL A N 1
ATOM 639 C CA . VAL A 1 83 ? 7.899 6.991 -11.093 1.00 91.38 83 VAL A CA 1
ATOM 640 C C . VAL A 1 83 ? 7.367 5.569 -11.311 1.00 91.38 83 VAL A C 1
ATOM 642 O O . VAL A 1 83 ? 6.178 5.315 -11.071 1.00 91.38 83 VAL A O 1
ATOM 645 N N . GLN A 1 84 ? 8.221 4.627 -11.717 1.00 91.69 84 GLN A N 1
ATOM 646 C CA . GLN A 1 84 ? 7.838 3.218 -11.847 1.00 91.69 84 GLN A CA 1
ATOM 647 C C . GLN A 1 84 ? 7.438 2.629 -10.491 1.00 91.69 84 GLN A C 1
ATOM 649 O O . GLN A 1 84 ? 6.352 2.057 -10.377 1.00 91.69 84 GLN A O 1
ATOM 654 N N . CYS A 1 85 ? 8.238 2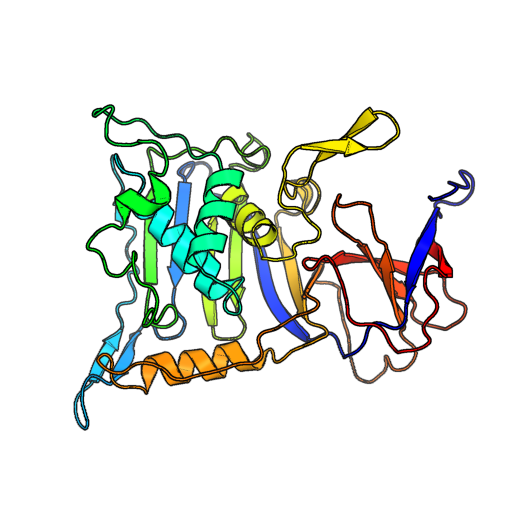.858 -9.443 1.00 93.75 85 CYS A N 1
ATOM 655 C CA . CYS A 1 85 ? 7.922 2.456 -8.069 1.00 93.75 85 CYS A CA 1
ATOM 656 C C . CYS A 1 85 ? 6.551 2.991 -7.629 1.00 93.75 85 CYS A C 1
ATOM 658 O O . CYS A 1 85 ? 5.699 2.233 -7.164 1.00 93.75 85 CYS A O 1
ATOM 660 N N . ALA A 1 86 ? 6.297 4.287 -7.835 1.00 94.19 86 ALA A N 1
ATOM 661 C CA . ALA A 1 86 ? 5.031 4.922 -7.475 1.00 94.19 86 ALA A CA 1
ATOM 662 C C . ALA A 1 86 ? 3.832 4.354 -8.256 1.00 94.19 86 ALA A C 1
ATOM 664 O O . ALA A 1 86 ? 2.742 4.198 -7.702 1.00 94.19 86 ALA A O 1
ATOM 665 N N . THR A 1 87 ? 4.034 4.006 -9.528 1.00 94.31 87 THR A N 1
ATOM 666 C CA . THR A 1 87 ? 3.004 3.407 -10.389 1.00 94.31 87 THR A CA 1
ATOM 667 C C . THR A 1 87 ? 2.664 1.978 -9.961 1.00 94.31 87 THR A C 1
ATOM 669 O O . THR A 1 87 ? 1.486 1.612 -9.883 1.00 94.31 87 THR A O 1
ATOM 672 N N . ILE A 1 88 ? 3.681 1.180 -9.623 1.00 95.56 88 ILE A N 1
ATOM 673 C CA . ILE A 1 88 ? 3.521 -0.166 -9.056 1.00 95.56 88 ILE A CA 1
ATOM 674 C C . ILE A 1 88 ? 2.765 -0.087 -7.727 1.00 95.56 88 ILE A C 1
ATOM 676 O O . ILE A 1 88 ? 1.767 -0.785 -7.552 1.00 95.56 88 ILE A O 1
ATOM 680 N N . LEU A 1 89 ? 3.184 0.809 -6.826 1.00 96.31 89 LEU A N 1
ATOM 681 C CA . LEU A 1 89 ? 2.526 1.028 -5.538 1.00 96.31 89 LEU A CA 1
ATOM 682 C C . LEU A 1 89 ? 1.057 1.415 -5.713 1.00 96.31 89 LEU A C 1
ATOM 684 O O . LEU A 1 89 ? 0.205 0.816 -5.067 1.00 96.31 89 LEU A O 1
ATOM 688 N N . GLY A 1 90 ? 0.733 2.341 -6.618 1.00 94.50 90 GLY A N 1
ATOM 689 C CA . GLY A 1 90 ? -0.658 2.725 -6.883 1.00 94.50 90 GLY A CA 1
ATOM 690 C C . GLY A 1 90 ? -1.501 1.578 -7.427 1.00 94.50 90 GLY A C 1
ATOM 691 O O . GLY A 1 90 ? -2.636 1.385 -7.003 1.00 94.50 90 GLY A O 1
ATOM 692 N N . SER A 1 91 ? -0.915 0.755 -8.294 1.00 93.81 91 SER A N 1
ATOM 693 C CA . SER A 1 91 ? -1.586 -0.414 -8.871 1.00 93.81 91 SER A CA 1
ATOM 694 C C . SER A 1 91 ? -1.799 -1.556 -7.870 1.00 93.81 91 SER A C 1
ATOM 696 O O . SER A 1 91 ? -2.570 -2.468 -8.153 1.00 93.81 91 SER A O 1
ATOM 698 N N . ILE A 1 92 ? -1.116 -1.539 -6.720 1.00 95.62 92 ILE A N 1
ATOM 699 C CA . ILE A 1 92 ? -1.242 -2.557 -5.669 1.00 95.62 92 ILE A CA 1
ATOM 700 C C . ILE A 1 92 ? -2.032 -2.040 -4.466 1.00 95.62 92 ILE A C 1
ATOM 702 O O . ILE A 1 92 ? -2.913 -2.739 -3.975 1.00 95.62 92 ILE A O 1
ATOM 706 N N . ILE A 1 93 ? -1.740 -0.839 -3.978 1.00 95.00 93 ILE A N 1
ATOM 707 C CA . ILE A 1 93 ? -2.323 -0.279 -2.751 1.00 95.00 93 ILE A CA 1
ATOM 708 C C . ILE A 1 93 ? -3.678 0.381 -3.031 1.00 95.00 93 ILE A C 1
ATOM 710 O O . ILE A 1 93 ? -4.578 0.311 -2.191 1.00 95.00 93 ILE A O 1
ATOM 714 N N . ASP A 1 94 ? -3.856 0.974 -4.217 1.00 92.25 94 ASP A N 1
ATOM 715 C CA . ASP A 1 94 ? -5.081 1.689 -4.591 1.00 92.25 94 ASP A CA 1
ATOM 716 C C . ASP A 1 94 ? -5.634 1.302 -5.983 1.00 92.25 94 ASP A C 1
ATOM 718 O O . ASP A 1 94 ? -5.953 2.170 -6.800 1.00 92.25 94 ASP A O 1
ATOM 722 N N . PRO A 1 95 ? -5.787 -0.005 -6.280 1.00 90.44 95 PRO A N 1
ATOM 723 C CA . PRO A 1 95 ? -6.071 -0.508 -7.630 1.00 90.44 95 PRO A CA 1
ATOM 724 C C . PRO A 1 95 ? -7.453 -0.127 -8.190 1.00 90.44 95 PRO A C 1
ATOM 726 O O . PRO A 1 95 ? -7.722 -0.340 -9.372 1.00 90.44 95 PRO A O 1
ATOM 729 N N . GLY A 1 96 ? -8.357 0.390 -7.352 1.00 87.25 96 GLY A N 1
ATOM 730 C CA . GLY A 1 96 ? -9.689 0.844 -7.764 1.00 87.25 96 GLY A CA 1
ATOM 731 C C . GLY A 1 96 ? -9.742 2.272 -8.289 1.00 87.25 96 GLY A C 1
ATOM 732 O O . GLY A 1 96 ? -10.777 2.676 -8.816 1.00 87.25 96 GLY A O 1
ATOM 733 N N . HIS A 1 97 ? -8.647 3.017 -8.162 1.00 88.81 97 HIS A N 1
ATOM 734 C CA . HIS A 1 97 ? -8.579 4.435 -8.482 1.00 88.81 97 HIS A CA 1
ATOM 735 C C . HIS A 1 97 ? -7.601 4.710 -9.628 1.00 88.81 97 HIS A C 1
ATOM 737 O O . HIS A 1 97 ? -6.932 3.823 -10.163 1.00 88.81 97 HIS A O 1
ATOM 743 N N . LYS A 1 98 ? -7.527 5.975 -10.048 1.00 90.38 98 LYS A N 1
ATOM 744 C CA . LYS A 1 98 ? -6.639 6.389 -11.136 1.00 90.38 98 LYS A CA 1
ATOM 745 C C . LYS A 1 98 ? -5.184 6.359 -10.671 1.00 90.38 98 LYS A C 1
ATOM 747 O O . LYS A 1 98 ? -4.728 7.254 -9.958 1.00 90.38 98 LYS A O 1
ATOM 752 N N . VAL A 1 99 ? -4.432 5.371 -11.151 1.00 90.88 99 VAL A N 1
ATOM 753 C CA . VAL A 1 99 ? -3.022 5.161 -10.778 1.00 90.88 99 VAL A CA 1
ATOM 754 C C . VAL A 1 99 ? -2.141 6.381 -11.085 1.00 90.88 99 VAL A C 1
ATOM 756 O O . VAL A 1 99 ? -1.274 6.714 -10.284 1.00 90.88 99 VAL A O 1
ATOM 759 N N . VAL A 1 100 ? -2.392 7.109 -12.180 1.00 91.12 100 VAL A N 1
ATOM 760 C CA . VAL A 1 100 ? -1.659 8.354 -12.500 1.00 91.12 100 VAL A CA 1
ATOM 761 C C . VAL A 1 100 ? -1.871 9.426 -11.425 1.00 91.12 100 VAL A C 1
ATOM 763 O O . VAL A 1 100 ? -0.926 10.092 -11.004 1.00 91.12 100 VAL A O 1
ATOM 766 N N . GLU A 1 101 ? -3.098 9.578 -10.924 1.00 91.62 101 GLU A N 1
ATOM 767 C CA . GLU A 1 101 ? -3.380 10.536 -9.853 1.00 91.62 101 GLU A CA 1
ATOM 768 C C . GLU A 1 101 ? -2.765 10.082 -8.525 1.00 91.62 101 GLU A C 1
ATOM 770 O O . GLU A 1 101 ? -2.220 10.910 -7.795 1.00 91.62 101 GLU A O 1
ATOM 775 N N . TYR A 1 102 ? -2.791 8.778 -8.232 1.00 92.25 102 TYR A N 1
ATOM 776 C CA . TYR A 1 102 ? -2.088 8.205 -7.084 1.00 92.25 102 TYR A CA 1
ATOM 777 C C . TYR A 1 102 ? -0.584 8.491 -7.147 1.00 92.25 102 TYR A C 1
ATOM 779 O O . TYR A 1 102 ? -0.019 9.001 -6.181 1.00 92.25 102 TYR A O 1
ATOM 787 N N . ARG A 1 103 ? 0.055 8.229 -8.297 1.00 92.56 103 ARG A N 1
ATOM 788 C CA . ARG A 1 103 ? 1.479 8.501 -8.533 1.00 92.56 103 ARG A CA 1
ATOM 789 C C . ARG A 1 103 ? 1.814 9.948 -8.189 1.00 92.56 103 ARG A C 1
ATOM 791 O O . ARG A 1 103 ? 2.703 10.188 -7.377 1.00 92.56 103 ARG A O 1
ATOM 798 N N . ARG A 1 104 ? 1.076 10.907 -8.759 1.00 90.81 104 ARG A N 1
ATOM 799 C CA . ARG A 1 104 ? 1.271 12.343 -8.497 1.00 90.81 104 ARG A CA 1
ATOM 800 C C . ARG A 1 104 ? 1.133 12.672 -7.007 1.00 90.81 104 ARG A C 1
ATOM 802 O O . ARG A 1 104 ? 1.957 13.401 -6.460 1.00 90.81 104 ARG A O 1
ATOM 809 N N . ARG A 1 105 ? 0.122 12.117 -6.321 1.00 90.81 105 ARG A N 1
ATOM 810 C CA . ARG A 1 105 ? -0.071 12.310 -4.869 1.00 90.81 105 ARG A CA 1
ATOM 811 C C . ARG A 1 105 ? 1.108 11.775 -4.058 1.00 90.81 105 ARG A C 1
ATOM 813 O O . ARG A 1 105 ? 1.582 12.479 -3.169 1.00 90.81 105 ARG A O 1
ATOM 820 N N . LEU A 1 106 ? 1.578 10.568 -4.372 1.00 92.25 106 LEU A N 1
ATOM 821 C CA . LEU A 1 106 ? 2.701 9.933 -3.688 1.00 92.25 106 LEU A CA 1
ATOM 822 C C . LEU A 1 106 ? 3.999 10.719 -3.894 1.00 92.25 106 LEU A C 1
ATOM 824 O O . LEU A 1 106 ? 4.646 11.085 -2.919 1.00 92.25 106 LEU A O 1
ATOM 828 N N . LEU A 1 107 ? 4.352 11.044 -5.138 1.00 91.25 107 LEU A N 1
ATOM 829 C CA . LEU A 1 107 ? 5.589 11.771 -5.442 1.00 91.25 107 LEU A CA 1
ATOM 830 C C . LEU A 1 107 ? 5.588 13.179 -4.837 1.00 91.25 107 LEU A C 1
ATOM 832 O O . LEU A 1 107 ? 6.600 13.620 -4.298 1.00 91.25 107 LEU A O 1
ATOM 836 N N . LYS A 1 108 ? 4.431 13.852 -4.812 1.00 88.31 108 LYS A N 1
ATOM 837 C CA . LYS A 1 108 ? 4.279 15.130 -4.107 1.00 88.31 108 LYS A CA 1
ATOM 838 C C . LYS A 1 108 ? 4.481 15.004 -2.593 1.00 88.31 108 LYS A C 1
ATOM 840 O O . LYS A 1 108 ? 5.029 15.918 -1.985 1.00 88.31 108 LYS A O 1
ATOM 845 N N . LYS A 1 109 ? 4.019 13.911 -1.976 1.00 86.25 109 LYS A N 1
ATOM 846 C CA . LYS A 1 109 ? 4.200 13.645 -0.537 1.00 86.25 109 LYS A CA 1
ATOM 847 C C . LYS A 1 109 ? 5.644 13.284 -0.196 1.00 86.25 109 LYS A C 1
ATOM 849 O O . LYS A 1 109 ? 6.148 13.745 0.821 1.00 86.25 109 LYS A O 1
ATOM 854 N N . LEU A 1 110 ? 6.299 12.495 -1.046 1.00 87.12 110 LEU A N 1
ATOM 855 C CA . LEU A 1 110 ? 7.700 12.124 -0.863 1.00 87.12 110 LEU A CA 1
ATOM 856 C C . LEU A 1 110 ? 8.625 13.331 -0.997 1.00 87.12 110 LEU A C 1
ATOM 858 O O . LEU A 1 110 ? 9.598 13.412 -0.263 1.00 87.12 110 LEU A O 1
ATOM 862 N N . GLN A 1 111 ? 8.315 14.277 -1.889 1.00 86.94 111 GLN A N 1
ATOM 863 C CA . GLN A 1 111 ? 9.219 15.386 -2.217 1.00 86.94 111 GLN A CA 1
ATOM 864 C C . GLN A 1 111 ? 10.626 14.857 -2.546 1.00 86.94 111 GLN A C 1
ATOM 866 O O . GLN A 1 111 ? 11.597 15.219 -1.880 1.00 86.94 111 GLN A O 1
ATOM 871 N N . PRO A 1 112 ? 10.740 13.934 -3.518 1.00 86.56 112 PRO A N 1
ATOM 872 C CA . PRO A 1 112 ? 12.010 13.300 -3.818 1.00 86.56 112 PRO A CA 1
ATOM 873 C C . PRO A 1 112 ? 13.038 14.345 -4.240 1.00 86.56 112 PRO A C 1
ATOM 875 O O . PRO A 1 112 ? 12.730 15.268 -4.999 1.00 86.56 112 PRO A O 1
ATOM 878 N N . SER A 1 113 ? 14.256 14.180 -3.757 1.00 82.44 113 SER A N 1
ATOM 879 C CA . SER A 1 113 ? 15.426 14.973 -4.085 1.00 82.44 113 SER A CA 1
ATOM 880 C C . SER A 1 113 ? 16.488 14.032 -4.630 1.00 82.44 113 SER A C 1
ATOM 882 O O . SER A 1 113 ? 16.735 12.965 -4.079 1.00 82.44 113 SER A O 1
ATOM 884 N N . TRP A 1 114 ? 17.089 14.397 -5.752 1.00 82.12 114 TRP A N 1
ATOM 885 C CA . TRP A 1 114 ? 18.223 13.680 -6.308 1.00 82.12 114 TRP A CA 1
ATOM 886 C C . TRP A 1 114 ? 19.108 14.676 -7.035 1.00 82.12 114 TRP A C 1
ATOM 888 O O . TRP A 1 114 ? 18.648 15.736 -7.470 1.00 82.12 114 TRP A O 1
ATOM 898 N N . LYS A 1 115 ? 20.390 14.340 -7.141 1.00 76.56 115 LYS A N 1
ATOM 899 C CA . LYS A 1 115 ? 21.326 15.115 -7.950 1.00 76.56 115 LYS A CA 1
ATOM 900 C C . LYS A 1 115 ? 21.058 14.818 -9.423 1.00 76.56 115 LYS A C 1
ATOM 902 O O . LYS A 1 115 ? 20.977 13.652 -9.802 1.00 76.56 115 LYS A O 1
ATOM 907 N N . PHE A 1 116 ? 20.939 15.862 -10.228 1.00 74.81 116 PHE A N 1
ATOM 908 C CA . PHE A 1 116 ? 20.849 15.787 -11.683 1.00 74.81 116 PHE A CA 1
ATOM 909 C C . PHE A 1 116 ? 21.881 16.740 -12.283 1.00 74.81 116 PHE A C 1
ATOM 911 O O . PHE A 1 116 ? 22.157 17.790 -11.699 1.00 74.81 116 PHE A O 1
ATOM 918 N N . THR A 1 117 ? 22.481 16.354 -13.408 1.00 77.94 117 THR A N 1
ATOM 919 C CA . THR A 1 117 ? 23.465 17.198 -14.101 1.00 77.94 117 THR A CA 1
ATOM 920 C C . THR A 1 117 ? 22.803 18.121 -15.123 1.00 77.94 117 THR A C 1
ATOM 922 O O . THR A 1 117 ? 23.223 19.265 -15.275 1.00 77.94 117 THR A O 1
ATOM 925 N N . ASP A 1 118 ? 21.718 17.661 -15.749 1.00 76.94 118 ASP A N 1
ATOM 926 C CA . ASP A 1 118 ? 20.905 18.436 -16.683 1.00 76.94 118 ASP A CA 1
ATOM 927 C C . ASP A 1 118 ? 19.756 19.172 -15.955 1.00 76.94 118 ASP A C 1
ATOM 929 O O . ASP A 1 118 ? 18.871 18.522 -15.387 1.00 76.94 118 ASP A O 1
ATOM 933 N N . PRO A 1 119 ? 19.700 20.520 -15.985 1.00 70.06 119 PRO A N 1
ATOM 934 C CA . PRO A 1 119 ? 18.587 21.306 -15.442 1.00 70.06 119 PRO A CA 1
ATOM 935 C C . PRO A 1 119 ? 17.202 20.930 -15.994 1.00 70.06 119 PRO A C 1
ATOM 937 O O . PRO A 1 119 ? 16.187 21.186 -15.342 1.00 70.06 119 PRO A O 1
ATOM 940 N N . LEU A 1 120 ? 17.140 20.310 -17.177 1.00 74.81 120 LEU A N 1
ATOM 941 C CA . LEU A 1 120 ? 15.913 19.810 -17.796 1.00 74.81 120 LEU A CA 1
ATOM 942 C C . LEU A 1 120 ? 15.512 18.410 -17.323 1.00 74.81 120 LEU A C 1
ATOM 944 O O . LEU A 1 120 ? 14.460 17.924 -17.738 1.00 74.81 120 LEU A O 1
ATOM 948 N N . ALA A 1 121 ? 16.283 17.773 -16.441 1.00 74.00 121 ALA A N 1
ATOM 949 C CA . ALA A 1 121 ? 15.987 16.432 -15.948 1.00 74.00 121 ALA A CA 1
ATOM 950 C C . ALA A 1 121 ? 14.875 16.413 -14.878 1.00 74.00 121 ALA A C 1
ATOM 952 O O . ALA A 1 121 ? 14.203 15.396 -14.698 1.00 74.00 121 ALA A O 1
ATOM 953 N N . LYS A 1 122 ? 14.607 17.553 -14.217 1.00 78.50 122 LYS A N 1
ATOM 954 C CA . LYS A 1 122 ? 13.500 17.714 -13.252 1.00 78.50 122 LYS A CA 1
ATOM 955 C C . LYS A 1 122 ? 12.615 18.940 -13.540 1.00 78.50 122 LYS A C 1
ATOM 957 O O . LYS A 1 122 ? 12.520 19.858 -12.721 1.00 78.50 122 LYS A O 1
ATOM 962 N N . PRO A 1 123 ? 11.938 18.983 -14.697 1.00 78.94 123 PRO A N 1
ATOM 963 C CA . PRO A 1 123 ? 11.082 20.102 -15.066 1.00 78.94 123 PRO A CA 1
ATOM 964 C C . PRO A 1 123 ? 9.798 20.129 -14.220 1.00 78.94 123 PRO A C 1
ATOM 966 O O . PRO A 1 123 ? 9.432 19.163 -13.549 1.00 78.94 123 PRO A O 1
ATOM 969 N N . MET A 1 124 ? 9.033 21.219 -14.301 1.00 81.19 124 MET A N 1
ATOM 970 C CA . MET A 1 124 ? 7.666 21.220 -13.768 1.00 81.19 124 MET A CA 1
ATOM 971 C C . MET A 1 124 ? 6.846 20.089 -14.421 1.00 81.19 124 MET A C 1
ATOM 973 O O . MET A 1 124 ? 6.853 19.945 -15.650 1.00 81.19 124 MET A O 1
ATOM 977 N N . GLY A 1 125 ? 6.168 19.280 -13.597 1.00 82.75 125 GLY A N 1
ATOM 978 C CA . GLY A 1 125 ? 5.425 18.093 -14.043 1.00 82.75 125 GLY A CA 1
ATOM 979 C C . GLY A 1 125 ? 6.312 16.926 -14.493 1.00 82.75 125 GLY A C 1
ATOM 980 O O . GLY A 1 125 ? 5.884 16.120 -15.323 1.00 82.75 125 GLY A O 1
ATOM 981 N N . TRP A 1 126 ? 7.553 16.849 -13.998 1.00 85.62 126 TRP A N 1
ATOM 982 C CA . TRP A 1 126 ? 8.503 15.780 -14.322 1.00 85.62 126 TRP A CA 1
ATOM 983 C C . TRP A 1 126 ? 7.887 14.384 -14.162 1.00 85.62 126 TRP A C 1
ATOM 985 O O . TRP A 1 126 ? 8.093 13.535 -15.021 1.00 85.62 126 TRP A O 1
ATOM 995 N N . GLU A 1 127 ? 7.039 14.161 -13.152 1.00 86.56 127 GLU A N 1
ATOM 996 C CA . GLU A 1 127 ? 6.448 12.848 -12.882 1.00 86.56 127 GLU A CA 1
ATOM 997 C C . GLU A 1 127 ? 5.634 12.260 -14.048 1.00 86.56 127 GLU A C 1
ATOM 999 O O . GLU A 1 127 ? 5.444 11.043 -14.119 1.00 86.56 127 GLU A O 1
ATOM 1004 N N . ASP A 1 128 ? 5.155 13.109 -14.958 1.00 84.88 128 ASP A N 1
ATOM 1005 C CA . ASP A 1 128 ? 4.450 12.695 -16.168 1.00 84.88 128 ASP A CA 1
ATOM 1006 C C . ASP A 1 128 ? 5.358 12.719 -17.401 1.00 84.88 128 ASP A C 1
ATOM 1008 O O . ASP A 1 128 ? 5.258 11.840 -18.255 1.00 84.88 128 ASP A O 1
ATOM 1012 N N . LYS A 1 129 ? 6.291 13.674 -17.487 1.00 81.19 129 LYS A N 1
ATOM 1013 C CA . LYS A 1 129 ? 7.234 13.761 -18.614 1.00 81.19 129 LYS A CA 1
ATOM 1014 C C . LYS A 1 129 ? 8.178 12.563 -18.677 1.00 81.19 129 LYS A C 1
ATOM 1016 O O . LYS A 1 129 ? 8.448 12.062 -19.763 1.00 81.19 129 LYS A O 1
ATOM 1021 N N . CYS A 1 130 ? 8.617 12.048 -17.531 1.00 81.50 130 CYS A N 1
ATOM 1022 C CA . CYS A 1 130 ? 9.586 10.948 -17.447 1.00 81.50 130 CYS A CA 1
ATOM 1023 C C . CYS A 1 130 ? 9.021 9.588 -17.885 1.00 81.50 130 CYS A C 1
ATOM 1025 O O . CYS A 1 130 ? 9.759 8.605 -17.989 1.00 81.50 130 CYS A O 1
ATOM 1027 N N . VAL A 1 131 ? 7.713 9.521 -18.145 1.00 80.56 131 VAL A N 1
ATOM 1028 C CA . VAL A 1 131 ? 7.053 8.338 -18.703 1.00 80.56 131 VAL A CA 1
ATOM 1029 C C . VAL A 1 131 ? 6.553 8.531 -20.125 1.00 80.56 131 VAL A C 1
ATOM 1031 O O . VAL A 1 131 ? 6.071 7.552 -20.689 1.00 80.56 131 VAL A O 1
ATOM 1034 N N . SER A 1 132 ? 6.693 9.722 -20.710 1.00 79.31 132 SER A N 1
ATOM 1035 C CA . SER A 1 132 ? 6.242 10.011 -22.075 1.00 79.31 132 SER A CA 1
ATOM 1036 C C . SER A 1 132 ? 6.840 9.027 -23.088 1.00 79.31 132 SER A C 1
ATOM 1038 O O . SER A 1 132 ? 8.033 8.718 -23.038 1.00 79.31 132 SER A O 1
ATOM 1040 N N . GLY A 1 133 ? 6.000 8.475 -23.965 1.00 75.56 133 GLY A N 1
ATOM 1041 C CA . GLY A 1 133 ? 6.382 7.468 -24.959 1.00 75.56 133 GLY A CA 1
ATOM 1042 C C . GLY A 1 133 ? 6.675 6.081 -24.376 1.00 75.56 133 GLY A C 1
ATOM 1043 O O . GLY A 1 133 ? 7.144 5.191 -25.084 1.00 75.56 133 GLY A O 1
ATOM 1044 N N . THR A 1 134 ? 6.412 5.866 -23.085 1.00 79.31 134 THR A N 1
ATOM 1045 C CA . THR A 1 134 ? 6.599 4.574 -22.415 1.00 79.31 134 THR A CA 1
ATOM 1046 C C . THR A 1 134 ? 5.252 3.972 -22.032 1.00 79.31 134 THR A C 1
ATOM 1048 O O . THR A 1 134 ? 4.263 4.676 -21.841 1.00 79.31 134 THR A O 1
ATOM 1051 N N . TYR A 1 135 ? 5.204 2.657 -21.812 1.00 75.81 135 TYR A N 1
ATOM 1052 C CA . TYR A 1 135 ? 3.980 1.992 -21.344 1.00 75.81 135 TYR A CA 1
ATOM 1053 C C . TYR A 1 135 ? 3.503 2.470 -19.954 1.00 75.81 135 TYR A C 1
ATOM 1055 O O . TYR A 1 135 ? 2.398 2.140 -19.531 1.00 75.81 135 TYR A O 1
ATOM 1063 N N . TRP A 1 136 ? 4.316 3.257 -19.239 1.00 77.88 136 TRP A N 1
ATOM 1064 C CA . TRP A 1 136 ? 3.970 3.882 -17.961 1.00 77.88 136 TRP A CA 1
ATOM 1065 C C . TRP A 1 136 ? 3.162 5.184 -18.103 1.00 77.88 136 TRP A C 1
ATOM 1067 O O . TRP A 1 136 ? 2.643 5.698 -17.106 1.00 77.88 136 TRP A O 1
ATOM 1077 N N . GLU A 1 137 ? 3.057 5.729 -19.318 1.00 78.81 137 GLU A N 1
ATOM 1078 C CA . GLU A 1 137 ? 2.205 6.879 -19.637 1.00 78.81 137 GLU A CA 1
ATOM 1079 C C . GLU A 1 137 ? 0.725 6.478 -19.666 1.00 78.81 137 GLU A C 1
ATOM 1081 O O . GLU A 1 137 ? -0.122 7.123 -19.044 1.00 78.81 137 GLU A O 1
ATOM 1086 N N . HIS A 1 138 ? 0.425 5.349 -20.315 1.00 75.25 138 HIS A N 1
ATOM 1087 C CA . HIS A 1 138 ? -0.927 4.829 -20.497 1.00 75.25 138 HIS A CA 1
ATOM 1088 C C . HIS A 1 138 ? -1.086 3.450 -19.850 1.00 75.25 138 HIS A C 1
ATOM 1090 O O . HIS A 1 138 ? -0.795 2.411 -20.432 1.00 75.25 138 HIS A O 1
ATOM 1096 N N . LEU A 1 139 ? -1.630 3.436 -18.633 1.00 79.00 139 LEU A N 1
ATOM 1097 C CA . LEU A 1 139 ? -1.706 2.241 -17.780 1.00 79.00 139 LEU A CA 1
ATOM 1098 C C . LEU A 1 139 ? -2.901 1.319 -18.076 1.00 79.00 139 LEU A C 1
ATOM 1100 O O . LEU A 1 139 ? -3.238 0.466 -17.256 1.00 79.00 139 LEU A O 1
ATOM 1104 N N . ILE A 1 140 ? -3.561 1.492 -19.224 1.00 67.31 140 ILE A N 1
ATOM 1105 C CA . ILE A 1 140 ? -4.814 0.803 -19.580 1.00 67.31 140 ILE A CA 1
ATOM 1106 C C . ILE A 1 140 ? -4.664 -0.727 -19.542 1.00 67.31 140 ILE A C 1
ATOM 1108 O O . ILE A 1 140 ? -5.618 -1.421 -19.181 1.00 67.31 140 ILE A O 1
ATOM 1112 N N . ASP A 1 141 ? -3.459 -1.226 -19.827 1.00 69.38 141 ASP A N 1
ATOM 1113 C CA . ASP A 1 141 ? -3.121 -2.650 -19.866 1.00 69.38 141 ASP A CA 1
ATOM 1114 C C . ASP A 1 141 ? -2.026 -3.037 -18.859 1.00 69.38 141 ASP A C 1
ATOM 1116 O O . ASP A 1 141 ? -1.381 -4.078 -19.002 1.00 69.38 141 ASP A O 1
ATOM 1120 N N . PHE A 1 142 ? -1.791 -2.224 -17.821 1.00 84.50 142 PHE A N 1
ATOM 1121 C CA . PHE A 1 142 ? -0.712 -2.497 -16.874 1.00 84.50 142 PHE A CA 1
ATOM 1122 C C . PHE A 1 142 ? -1.027 -3.708 -15.977 1.00 84.50 142 PHE A C 1
ATOM 1124 O O . PHE A 1 142 ? -1.896 -3.686 -15.101 1.00 84.50 142 PHE A O 1
ATOM 1131 N N . ARG A 1 143 ? -0.286 -4.802 -16.189 1.00 90.94 143 ARG A N 1
ATOM 1132 C CA . ARG A 1 143 ? -0.446 -6.084 -15.483 1.00 90.94 143 ARG A CA 1
ATOM 1133 C C . ARG A 1 143 ? 0.526 -6.196 -14.323 1.00 90.94 143 ARG A C 1
ATOM 1135 O O . ARG A 1 143 ? 1.383 -7.074 -14.327 1.00 90.94 143 ARG A O 1
ATOM 1142 N N . VAL A 1 144 ? 0.346 -5.350 -13.311 1.00 93.00 144 VAL A N 1
ATOM 1143 C CA . VAL A 1 144 ? 1.266 -5.245 -12.166 1.00 93.00 144 VAL A CA 1
ATOM 1144 C C . VAL A 1 144 ? 1.598 -6.594 -11.510 1.00 93.00 144 VAL A C 1
ATOM 1146 O O . VAL A 1 144 ? 2.731 -6.837 -11.124 1.00 93.00 144 VAL A O 1
ATOM 1149 N N . HIS A 1 145 ? 0.649 -7.533 -11.448 1.00 95.88 145 HIS A N 1
ATOM 1150 C CA . HIS A 1 145 ? 0.877 -8.859 -10.859 1.00 95.88 145 HIS A CA 1
ATOM 1151 C C . HIS A 1 145 ? 1.867 -9.739 -11.643 1.00 95.88 145 HIS A C 1
ATOM 1153 O O . HIS A 1 145 ? 2.364 -10.718 -11.085 1.00 95.88 145 HIS A O 1
ATOM 1159 N N . ASN A 1 146 ? 2.131 -9.408 -12.911 1.00 95.00 146 ASN A N 1
ATOM 1160 C CA . ASN A 1 146 ? 3.125 -10.039 -13.782 1.00 95.00 146 ASN A CA 1
ATOM 1161 C C . ASN A 1 146 ? 4.424 -9.220 -13.874 1.00 95.00 146 ASN A C 1
ATOM 1163 O O . ASN A 1 146 ? 5.248 -9.486 -14.742 1.00 95.00 146 ASN A O 1
ATOM 1167 N N . THR A 1 147 ? 4.584 -8.190 -13.052 1.00 92.19 147 THR A N 1
ATOM 1168 C CA . THR A 1 147 ? 5.783 -7.357 -13.031 1.00 92.19 147 THR A CA 1
ATOM 1169 C C . THR A 1 147 ? 6.549 -7.642 -11.750 1.00 92.19 147 THR A C 1
ATOM 1171 O O . THR A 1 147 ? 5.946 -7.903 -10.712 1.00 92.19 147 THR A O 1
ATOM 1174 N N . SER A 1 148 ? 7.869 -7.563 -11.824 1.00 95.19 148 SER A N 1
ATOM 1175 C CA . SER A 1 148 ? 8.742 -7.489 -10.659 1.00 95.19 148 SER A CA 1
ATOM 1176 C C . SER A 1 148 ? 9.841 -6.474 -10.946 1.00 95.19 148 SER A C 1
ATOM 1178 O O . SER A 1 148 ? 10.205 -6.289 -12.105 1.00 95.19 148 SER A O 1
ATOM 1180 N N . VAL A 1 149 ? 10.342 -5.808 -9.913 1.00 94.69 149 VAL A N 1
ATOM 1181 C CA . VAL A 1 149 ? 11.501 -4.911 -9.979 1.00 94.69 149 VAL A CA 1
ATOM 1182 C C . VAL A 1 149 ? 12.302 -5.035 -8.688 1.00 94.69 149 VAL A C 1
ATOM 1184 O O . VAL A 1 149 ? 11.732 -5.316 -7.636 1.00 94.69 149 VAL A O 1
ATOM 1187 N N . ASN A 1 150 ? 13.605 -4.797 -8.756 1.00 95.25 150 ASN A N 1
ATOM 1188 C CA . ASN A 1 150 ? 14.480 -4.761 -7.591 1.00 95.25 150 ASN A CA 1
ATOM 1189 C C . ASN A 1 150 ? 15.470 -3.610 -7.778 1.00 95.25 150 ASN A C 1
ATOM 1191 O O . ASN A 1 150 ? 16.409 -3.725 -8.562 1.00 95.25 150 ASN A O 1
ATOM 1195 N N . TYR A 1 151 ? 15.203 -2.474 -7.134 1.00 93.25 151 TYR A N 1
ATOM 1196 C CA . TYR A 1 151 ? 15.959 -1.237 -7.297 1.00 93.25 151 TYR A CA 1
ATOM 1197 C C . TYR A 1 151 ? 16.669 -0.823 -6.014 1.00 93.25 151 TYR A C 1
ATOM 1199 O O . TYR A 1 151 ? 16.067 -0.726 -4.940 1.00 93.25 151 TYR A O 1
ATOM 1207 N N . ILE A 1 152 ? 17.942 -0.469 -6.182 1.00 90.94 152 ILE A N 1
ATOM 1208 C CA . ILE A 1 152 ? 18.741 0.276 -5.214 1.00 90.94 152 ILE A CA 1
ATOM 1209 C C . ILE A 1 152 ? 18.986 1.660 -5.822 1.00 90.94 152 ILE A C 1
ATOM 1211 O O . ILE A 1 152 ? 19.761 1.800 -6.764 1.00 90.94 152 ILE A O 1
ATOM 1215 N N . MET A 1 153 ? 18.289 2.680 -5.326 1.00 88.12 153 MET A N 1
ATOM 1216 C CA . MET A 1 153 ? 18.347 4.049 -5.846 1.00 88.12 153 MET A CA 1
ATOM 1217 C C . MET A 1 153 ? 19.290 4.881 -4.974 1.00 88.12 153 MET A C 1
ATOM 1219 O O . MET A 1 153 ? 18.899 5.406 -3.936 1.00 88.12 153 MET A O 1
ATOM 1223 N N . GLU A 1 154 ? 20.559 4.960 -5.374 1.00 82.81 154 GLU A N 1
ATOM 1224 C CA . GLU A 1 154 ? 21.627 5.547 -4.547 1.00 82.81 154 GLU A CA 1
ATOM 1225 C C . GLU A 1 154 ? 21.556 7.069 -4.451 1.00 82.81 154 GLU A C 1
ATOM 1227 O O . GLU A 1 154 ? 21.891 7.646 -3.421 1.00 82.81 154 GLU A O 1
ATOM 1232 N N . SER A 1 155 ? 21.118 7.721 -5.526 1.00 77.25 155 SER A N 1
ATOM 1233 C CA . SER A 1 155 ? 21.090 9.179 -5.632 1.00 77.25 155 SER A CA 1
ATOM 1234 C C . SER A 1 155 ? 19.784 9.807 -5.149 1.00 77.25 155 SER A C 1
ATOM 1236 O O . SER A 1 155 ? 19.655 11.027 -5.224 1.00 77.25 155 SER A O 1
ATOM 1238 N N . VAL A 1 156 ? 18.816 9.002 -4.697 1.00 80.44 156 VAL A N 1
ATOM 1239 C CA . VAL A 1 156 ? 17.478 9.461 -4.306 1.00 80.44 156 VAL A CA 1
ATOM 1240 C C . VAL A 1 156 ? 17.382 9.566 -2.786 1.00 80.44 156 VAL A C 1
ATOM 1242 O O . VAL A 1 156 ? 17.550 8.579 -2.075 1.00 80.44 156 VAL A O 1
ATOM 1245 N N . SER A 1 157 ? 17.030 10.754 -2.309 1.00 79.75 157 SER A N 1
ATOM 1246 C CA . SER A 1 157 ? 16.512 11.015 -0.964 1.00 79.75 157 SER A CA 1
ATOM 1247 C C . SER A 1 157 ? 15.098 11.593 -1.056 1.00 79.75 157 SER A C 1
ATOM 1249 O O . SER A 1 157 ? 14.637 11.964 -2.140 1.00 79.75 157 SER A O 1
ATOM 1251 N N . CYS A 1 158 ? 14.365 11.666 0.052 1.00 81.06 158 CYS A N 1
ATOM 1252 C CA . CYS A 1 158 ? 13.035 12.280 0.085 1.00 81.06 158 CYS A CA 1
ATOM 1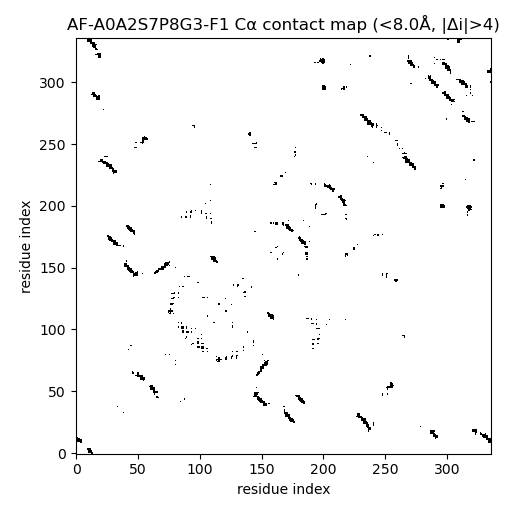253 C C . CYS A 1 158 ? 12.955 13.375 1.156 1.00 81.06 158 CYS A C 1
ATOM 1255 O O . CYS A 1 158 ? 13.437 13.222 2.270 1.00 81.06 158 CYS A O 1
ATOM 1257 N N . GLY A 1 159 ? 12.273 14.478 0.840 1.00 78.38 159 GLY A N 1
ATOM 1258 C CA . GLY A 1 159 ? 11.970 15.560 1.787 1.00 78.38 159 GLY A CA 1
ATOM 1259 C C . GLY A 1 159 ? 10.784 15.267 2.717 1.00 78.38 159 GLY A C 1
ATOM 1260 O O . GLY A 1 159 ? 10.261 16.167 3.373 1.00 78.38 159 GLY A O 1
ATOM 1261 N N . SER A 1 160 ? 10.302 14.024 2.748 1.00 81.19 160 SER A N 1
ATOM 1262 C CA . SER A 1 160 ? 9.227 13.590 3.640 1.00 81.19 160 SER A CA 1
ATOM 1263 C C . SER A 1 160 ? 9.688 13.652 5.098 1.00 81.19 160 SER A C 1
ATOM 1265 O O . SER A 1 160 ? 10.765 13.177 5.428 1.00 81.19 160 SER A O 1
ATOM 1267 N N . ARG A 1 161 ? 8.831 14.114 6.018 1.00 78.56 161 ARG A N 1
ATOM 1268 C CA . ARG A 1 161 ? 9.115 14.089 7.472 1.00 78.56 161 ARG A CA 1
ATOM 1269 C C . ARG A 1 161 ? 9.300 12.674 8.041 1.00 78.56 161 ARG A C 1
ATOM 1271 O O . ARG A 1 161 ? 9.864 12.510 9.122 1.00 78.56 161 ARG A O 1
ATOM 1278 N N . LEU A 1 162 ? 8.817 11.665 7.311 1.00 81.50 162 LEU A N 1
ATOM 1279 C CA . LEU A 1 162 ? 9.057 10.248 7.598 1.00 81.50 162 LEU A CA 1
ATOM 1280 C C . LEU A 1 162 ? 10.467 9.779 7.203 1.00 81.50 162 LEU A C 1
ATOM 1282 O O . LEU A 1 162 ? 10.764 8.608 7.392 1.00 81.50 162 LEU A O 1
ATOM 1286 N N . GLU A 1 163 ? 11.290 10.633 6.592 1.00 82.88 163 GLU A N 1
ATOM 1287 C CA . GLU A 1 163 ? 12.703 10.373 6.320 1.00 82.88 163 GLU A CA 1
ATOM 1288 C C . GLU A 1 163 ? 13.541 11.167 7.326 1.00 82.88 163 GLU A C 1
ATOM 1290 O O . GLU A 1 163 ? 13.774 12.364 7.183 1.00 82.88 163 GLU A O 1
ATOM 1295 N N . ASN A 1 164 ? 13.930 10.498 8.408 1.00 81.56 164 ASN A N 1
ATOM 1296 C CA . ASN A 1 164 ? 14.799 11.032 9.455 1.00 81.56 164 ASN A CA 1
ATOM 1297 C C . ASN A 1 164 ? 15.740 9.930 9.960 1.00 81.56 164 ASN A C 1
ATOM 1299 O O . ASN A 1 164 ? 15.568 8.763 9.614 1.00 81.56 164 ASN A O 1
ATOM 1303 N N . GLU A 1 165 ? 16.713 10.277 10.801 1.00 81.62 165 GLU A N 1
ATOM 1304 C CA . GLU A 1 165 ? 17.744 9.342 11.281 1.00 81.62 165 GLU A CA 1
ATOM 1305 C C . GLU A 1 165 ? 17.193 8.076 11.952 1.00 81.62 165 GLU A C 1
ATOM 1307 O O . GLU A 1 165 ? 17.812 7.013 11.885 1.00 81.62 165 GLU A O 1
ATOM 1312 N N . SER A 1 166 ? 16.033 8.172 12.603 1.00 80.38 166 SER A N 1
ATOM 1313 C CA . SER A 1 166 ? 15.427 7.038 13.300 1.00 80.38 166 SER A CA 1
ATOM 1314 C C . SER A 1 166 ? 14.627 6.123 12.369 1.00 80.38 166 SER A C 1
ATOM 1316 O O . SER A 1 166 ? 14.500 4.933 12.630 1.00 80.38 166 SER A O 1
ATOM 1318 N N . THR A 1 167 ? 14.080 6.665 11.281 1.00 82.00 167 THR A N 1
ATOM 1319 C CA . THR A 1 167 ? 13.213 5.945 10.327 1.00 82.00 167 THR A CA 1
ATOM 1320 C C . THR A 1 167 ? 13.948 5.502 9.063 1.00 82.00 167 THR A C 1
ATOM 1322 O O . THR A 1 167 ? 13.510 4.564 8.397 1.00 82.00 167 THR A O 1
ATOM 1325 N N . SER A 1 168 ? 15.095 6.111 8.750 1.00 81.19 168 SER A N 1
ATOM 1326 C CA . SER A 1 168 ? 15.974 5.723 7.637 1.00 81.19 168 SER A CA 1
ATOM 1327 C C . SER A 1 168 ? 16.531 4.305 7.790 1.00 81.19 168 SER A C 1
ATOM 1329 O O . SER A 1 168 ? 16.833 3.644 6.796 1.00 81.19 168 SER A O 1
ATOM 1331 N N . LYS A 1 169 ? 16.595 3.814 9.033 1.00 84.25 169 LYS A N 1
ATOM 1332 C CA . LYS A 1 169 ? 17.021 2.459 9.406 1.00 84.25 169 LYS A CA 1
ATOM 1333 C C . LYS A 1 169 ? 15.887 1.432 9.374 1.00 84.25 169 LYS A C 1
ATOM 1335 O O . LYS A 1 169 ? 16.075 0.307 9.822 1.00 84.25 169 LYS A O 1
ATOM 1340 N N . ILE A 1 170 ? 14.706 1.795 8.871 1.00 87.94 170 ILE A N 1
ATOM 1341 C CA . ILE A 1 170 ? 13.540 0.910 8.850 1.00 87.94 170 ILE A CA 1
ATOM 1342 C C . ILE A 1 170 ? 13.209 0.520 7.407 1.00 87.94 170 ILE A C 1
ATOM 1344 O O . ILE A 1 170 ? 12.997 1.360 6.524 1.00 87.94 170 ILE A O 1
ATOM 1348 N N . LEU A 1 171 ? 13.121 -0.787 7.176 1.00 91.00 171 LEU A N 1
ATOM 1349 C CA . LEU A 1 171 ? 12.556 -1.384 5.973 1.00 91.00 171 LEU A CA 1
ATOM 1350 C C . LEU A 1 171 ? 11.140 -1.871 6.259 1.00 91.00 171 LEU A C 1
ATOM 1352 O O . LEU A 1 171 ? 10.843 -2.409 7.319 1.00 91.00 171 LEU A O 1
ATOM 1356 N N . CYS A 1 172 ? 10.258 -1.701 5.287 1.00 92.75 172 CYS A N 1
ATOM 1357 C CA . CYS A 1 172 ? 8.897 -2.208 5.344 1.00 92.75 172 CYS A CA 1
ATOM 1358 C C . CYS A 1 172 ? 8.753 -3.373 4.376 1.00 92.75 172 CYS A C 1
ATOM 1360 O O . CYS A 1 172 ? 9.000 -3.205 3.180 1.00 92.75 172 CYS A O 1
ATOM 1362 N N . LYS A 1 173 ? 8.296 -4.520 4.878 1.00 96.25 173 LYS A N 1
ATOM 1363 C CA . LYS A 1 173 ? 7.847 -5.645 4.054 1.00 96.25 173 LYS A CA 1
ATOM 1364 C C . LYS A 1 173 ? 6.323 -5.644 4.024 1.00 96.25 173 LYS A C 1
ATOM 1366 O O . LYS A 1 173 ? 5.677 -5.933 5.027 1.00 96.25 173 LYS A O 1
ATOM 1371 N N . LEU A 1 174 ? 5.742 -5.305 2.881 1.00 97.31 174 LEU A N 1
ATOM 1372 C CA . LEU A 1 174 ? 4.306 -5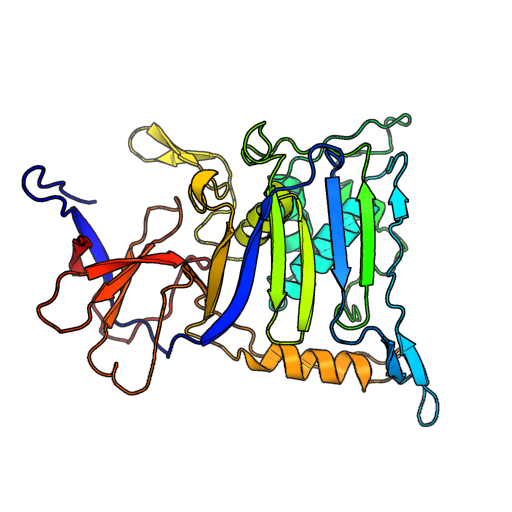.382 2.635 1.00 97.31 174 LEU A CA 1
ATOM 1373 C C . LEU A 1 174 ? 4.000 -6.647 1.826 1.00 97.31 174 LEU A C 1
ATOM 1375 O O . LEU A 1 174 ? 4.507 -6.822 0.719 1.00 97.31 174 LEU A O 1
ATOM 1379 N N . GLU A 1 175 ? 3.119 -7.495 2.339 1.00 98.19 175 GLU A N 1
ATOM 1380 C CA . GLU A 1 175 ? 2.605 -8.674 1.646 1.00 98.19 175 GLU A CA 1
ATOM 1381 C C . GLU A 1 175 ? 1.097 -8.552 1.428 1.00 98.19 175 GLU A C 1
ATOM 1383 O O . GLU A 1 175 ? 0.331 -8.304 2.358 1.00 98.19 175 GLU A O 1
ATOM 1388 N N . VAL A 1 176 ? 0.661 -8.741 0.186 1.00 98.00 176 VAL A N 1
ATOM 1389 C CA . VAL A 1 176 ? -0.753 -8.730 -0.207 1.00 98.00 176 VAL A CA 1
ATOM 1390 C C . VAL A 1 176 ? -1.284 -10.156 -0.222 1.00 98.00 176 VAL A C 1
ATOM 1392 O O . VAL A 1 176 ? -0.571 -11.080 -0.598 1.00 98.00 176 VAL A O 1
ATOM 1395 N N . ASN A 1 177 ? -2.563 -10.359 0.087 1.00 97.00 177 ASN A N 1
ATOM 1396 C CA . ASN A 1 177 ? -3.181 -11.688 0.129 1.00 97.00 177 ASN A CA 1
ATOM 1397 C C . ASN A 1 177 ? -3.138 -12.480 -1.198 1.00 97.00 177 ASN A C 1
ATOM 1399 O O . ASN A 1 177 ? -3.394 -13.685 -1.191 1.00 97.00 177 ASN A O 1
ATOM 1403 N N . CYS A 1 178 ? -2.839 -11.844 -2.336 1.00 96.94 178 CYS A N 1
ATOM 1404 C CA . CYS A 1 178 ? -2.576 -12.532 -3.601 1.00 96.94 178 CYS A CA 1
ATOM 1405 C C . CYS A 1 178 ? -1.151 -13.088 -3.729 1.00 96.94 178 CYS A C 1
ATOM 1407 O O . CYS A 1 178 ? -0.897 -13.844 -4.663 1.00 96.94 178 CYS A O 1
ATOM 1409 N N . GLY A 1 179 ? -0.250 -12.742 -2.808 1.00 97.62 179 GLY A N 1
ATOM 1410 C CA . GLY A 1 179 ? 1.161 -13.126 -2.790 1.00 97.62 179 GLY A CA 1
ATOM 1411 C C . GLY A 1 179 ? 2.113 -12.073 -3.361 1.00 97.62 179 GLY A C 1
ATOM 1412 O O . GLY A 1 179 ? 3.301 -12.353 -3.484 1.00 97.62 179 GLY A O 1
ATOM 1413 N N . CYS A 1 180 ? 1.626 -10.886 -3.751 1.00 98.31 180 CYS A N 1
ATOM 1414 C CA . CYS A 1 180 ? 2.515 -9.789 -4.139 1.00 98.31 180 CYS A CA 1
ATOM 1415 C C . CYS A 1 180 ? 3.288 -9.303 -2.913 1.00 98.31 180 CYS A C 1
ATOM 1417 O O . CYS A 1 180 ? 2.688 -9.126 -1.850 1.00 98.31 180 CYS A O 1
ATOM 1419 N N . LYS A 1 181 ? 4.584 -9.042 -3.082 1.00 98.06 181 LYS A N 1
ATOM 1420 C CA . LYS A 1 181 ? 5.464 -8.572 -2.009 1.00 98.06 181 LYS A CA 1
ATOM 1421 C C . LYS A 1 181 ? 6.130 -7.266 -2.409 1.00 98.06 181 LYS A C 1
ATOM 1423 O O . LYS A 1 181 ? 6.549 -7.122 -3.553 1.00 98.06 181 LYS A O 1
ATOM 1428 N N . ILE A 1 182 ? 6.206 -6.328 -1.476 1.00 97.69 182 ILE A N 1
ATOM 1429 C CA . ILE A 1 182 ? 6.953 -5.079 -1.606 1.00 97.69 182 ILE A CA 1
ATOM 1430 C C . ILE A 1 182 ? 7.919 -5.007 -0.432 1.00 97.69 182 ILE A C 1
ATOM 1432 O O . ILE A 1 182 ? 7.496 -5.144 0.713 1.00 97.69 182 ILE A O 1
ATOM 1436 N N . ILE A 1 183 ? 9.193 -4.767 -0.711 1.00 95.62 183 ILE A N 1
ATOM 1437 C CA . ILE A 1 183 ? 10.186 -4.392 0.292 1.00 95.62 183 ILE A CA 1
ATOM 1438 C C . ILE A 1 183 ? 10.646 -2.988 -0.059 1.00 95.62 183 ILE A C 1
ATOM 1440 O O . ILE A 1 183 ? 11.114 -2.740 -1.165 1.00 95.62 183 ILE A O 1
ATOM 1444 N N . GLY A 1 184 ? 10.489 -2.040 0.855 1.00 93.44 184 GLY A N 1
ATOM 1445 C CA . GLY A 1 184 ? 10.855 -0.658 0.575 1.00 93.44 184 GLY A CA 1
ATOM 1446 C C . GLY A 1 184 ? 11.279 0.107 1.810 1.00 93.44 184 GLY A C 1
ATOM 1447 O O . GLY A 1 184 ? 10.999 -0.303 2.937 1.00 93.44 184 GLY A O 1
ATOM 1448 N N . SER A 1 185 ? 11.945 1.238 1.595 1.00 90.25 185 SER A N 1
ATOM 1449 C CA . SER A 1 185 ? 12.217 2.202 2.665 1.00 90.25 185 SER A CA 1
ATOM 1450 C C . SER A 1 185 ? 10.914 2.598 3.374 1.00 90.25 185 SER A C 1
ATOM 1452 O O . SER A 1 185 ? 9.897 2.843 2.719 1.00 90.25 185 SER A O 1
ATOM 1454 N N . PHE A 1 186 ? 10.947 2.713 4.703 1.00 88.56 186 PHE A N 1
ATOM 1455 C CA . PHE A 1 186 ? 9.811 3.163 5.515 1.00 88.56 186 PHE A CA 1
ATOM 1456 C C . PHE A 1 186 ? 9.064 4.397 4.973 1.00 88.56 186 PHE A C 1
ATOM 1458 O O . PHE A 1 186 ? 7.846 4.296 4.774 1.00 88.56 186 PHE A O 1
ATOM 1465 N N . PRO A 1 187 ? 9.735 5.527 4.651 1.00 87.44 187 PRO A N 1
ATOM 1466 C CA . PRO A 1 187 ? 9.047 6.706 4.127 1.00 87.44 187 PRO A CA 1
ATOM 1467 C C . PRO A 1 187 ? 8.273 6.417 2.838 1.00 87.44 187 PRO A C 1
ATOM 1469 O O . PRO A 1 187 ? 7.187 6.959 2.648 1.00 87.44 187 PRO A O 1
ATOM 1472 N N . LEU A 1 188 ? 8.777 5.530 1.974 1.00 90.81 188 LEU A N 1
ATOM 1473 C CA . LEU A 1 188 ? 8.107 5.170 0.728 1.00 90.81 188 LEU A CA 1
ATOM 1474 C C . LEU A 1 188 ? 6.793 4.436 0.983 1.00 90.81 188 LEU A C 1
ATOM 1476 O O . LEU A 1 188 ? 5.754 4.838 0.462 1.00 90.81 188 LEU A O 1
ATOM 1480 N N . VAL A 1 189 ? 6.836 3.365 1.777 1.00 91.69 189 VAL A N 1
ATOM 1481 C CA . VAL A 1 189 ? 5.667 2.504 2.001 1.00 91.69 189 VAL A CA 1
ATOM 1482 C C . VAL A 1 189 ? 4.584 3.253 2.774 1.00 91.69 189 VAL A C 1
ATOM 1484 O O . VAL A 1 189 ? 3.418 3.208 2.384 1.00 91.69 189 VAL A O 1
ATOM 1487 N N . PHE A 1 190 ? 4.944 4.016 3.807 1.00 89.06 190 PHE A N 1
ATOM 1488 C CA . PHE A 1 190 ? 3.950 4.756 4.586 1.00 89.06 190 PHE A CA 1
ATOM 1489 C C . PHE A 1 190 ? 3.391 5.973 3.849 1.00 89.06 190 PHE A C 1
ATOM 1491 O O . PHE A 1 190 ? 2.182 6.209 3.915 1.00 89.06 190 PHE A O 1
ATOM 1498 N N . GLN A 1 191 ? 4.194 6.694 3.055 1.00 89.38 191 GLN A N 1
ATOM 1499 C CA . GLN A 1 191 ? 3.621 7.719 2.176 1.00 89.38 191 GLN A CA 1
ATOM 1500 C C . GLN A 1 191 ? 2.715 7.108 1.105 1.00 89.38 191 GLN A C 1
ATOM 15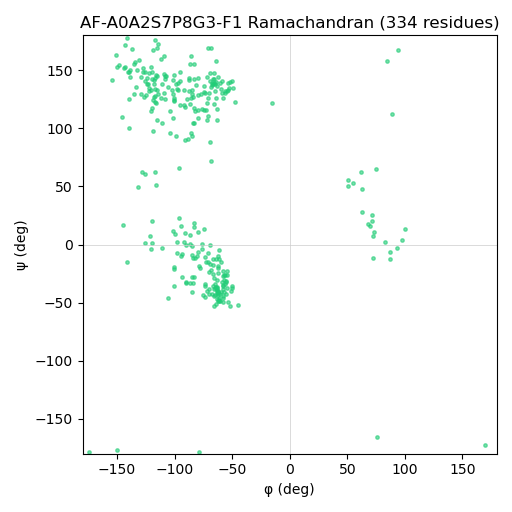02 O O . GLN A 1 191 ? 1.694 7.706 0.771 1.00 89.38 191 GLN A O 1
ATOM 1507 N N . ALA A 1 192 ? 3.028 5.910 0.603 1.00 92.12 192 ALA A N 1
ATOM 1508 C CA . ALA A 1 192 ? 2.173 5.200 -0.345 1.00 92.12 192 ALA A CA 1
ATOM 1509 C C . ALA A 1 192 ? 0.802 4.886 0.275 1.00 92.12 192 ALA A C 1
ATOM 1511 O O . ALA A 1 192 ? -0.234 5.235 -0.289 1.00 92.12 192 ALA A O 1
ATOM 1512 N N . LEU A 1 193 ? 0.790 4.354 1.497 1.00 90.25 193 LEU A N 1
ATOM 1513 C CA . LEU A 1 193 ? -0.439 4.122 2.255 1.00 90.25 193 LEU A CA 1
ATOM 1514 C C . LEU A 1 193 ? -1.250 5.414 2.446 1.00 90.25 193 LEU A C 1
ATOM 1516 O O . LEU A 1 193 ? 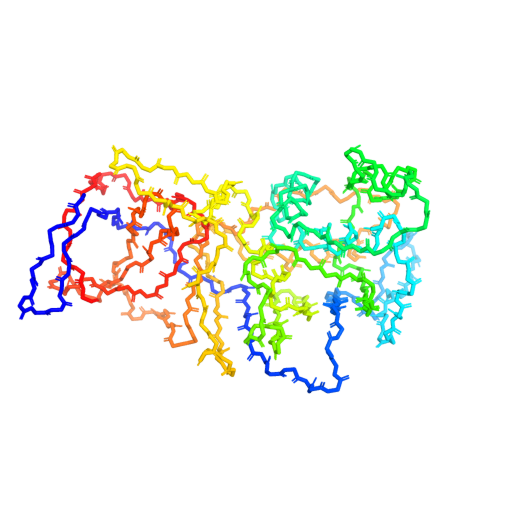-2.467 5.406 2.270 1.00 90.25 193 LEU A O 1
ATOM 1520 N N . THR A 1 194 ? -0.605 6.548 2.732 1.00 87.50 194 THR A N 1
ATOM 1521 C CA . THR A 1 194 ? -1.337 7.814 2.913 1.00 87.50 194 THR A CA 1
ATOM 1522 C C . THR A 1 194 ? -1.761 8.487 1.599 1.00 87.50 194 THR A C 1
ATOM 1524 O O . THR A 1 194 ? -2.661 9.327 1.621 1.00 87.50 194 THR A O 1
ATOM 1527 N N . ALA A 1 195 ? -1.154 8.131 0.458 1.00 90.38 195 ALA A N 1
ATOM 1528 C CA . ALA A 1 195 ? -1.434 8.690 -0.873 1.00 90.38 195 ALA A CA 1
ATOM 1529 C C . ALA A 1 195 ? -2.689 8.111 -1.553 1.00 90.38 195 ALA A C 1
ATOM 1531 O O . ALA A 1 195 ? -3.111 8.597 -2.611 1.00 90.38 195 ALA A O 1
ATOM 1532 N N . VAL A 1 196 ? -3.288 7.098 -0.936 1.00 90.19 196 VAL A N 1
ATOM 1533 C CA . VAL A 1 196 ? -4.564 6.491 -1.309 1.00 90.19 196 VAL A CA 1
ATOM 1534 C C . VAL A 1 196 ? -5.669 7.539 -1.510 1.00 90.19 196 VAL A C 1
ATOM 1536 O O . VAL A 1 196 ? -5.770 8.529 -0.778 1.00 90.19 196 VAL A O 1
ATOM 1539 N N . GLU A 1 197 ? -6.511 7.345 -2.525 1.00 88.25 197 GLU A N 1
ATOM 1540 C CA . GLU A 1 197 ? -7.646 8.231 -2.775 1.00 88.25 197 GLU A CA 1
ATOM 1541 C C . GLU A 1 197 ? -8.654 8.212 -1.621 1.00 88.25 197 GLU A C 1
ATOM 1543 O O . GLU A 1 197 ? -8.990 7.166 -1.074 1.00 88.25 197 GLU A O 1
ATOM 1548 N N . GLY A 1 198 ? -9.133 9.397 -1.230 1.00 83.75 198 GLY A N 1
ATOM 1549 C CA . GLY A 1 198 ? -10.058 9.524 -0.104 1.00 83.75 198 GLY A CA 1
ATOM 1550 C C . GLY A 1 198 ? -9.433 9.192 1.253 1.00 83.75 198 GLY A C 1
ATOM 1551 O O . GLY A 1 198 ? -10.176 8.959 2.203 1.00 83.75 198 GLY A O 1
ATOM 1552 N N . SER A 1 199 ? -8.100 9.176 1.354 1.00 83.81 199 SER A N 1
ATOM 1553 C CA . SER A 1 199 ? -7.385 8.848 2.585 1.00 83.81 199 SER A CA 1
ATOM 1554 C C . SER A 1 199 ? -7.733 9.791 3.745 1.00 83.81 199 SER A C 1
ATOM 1556 O O . SER A 1 199 ? -7.723 11.017 3.586 1.00 83.81 199 SER A O 1
ATOM 1558 N N . SER A 1 200 ? -7.988 9.225 4.931 1.00 77.50 200 SER A N 1
ATOM 1559 C CA . SER A 1 200 ? -8.197 9.983 6.176 1.00 77.50 200 SER A CA 1
ATOM 1560 C C . SER A 1 200 ? -6.917 10.654 6.688 1.00 77.50 200 SER A C 1
ATOM 1562 O O . SER A 1 200 ? -6.954 11.599 7.475 1.00 77.50 200 SER A O 1
ATOM 1564 N N . LEU A 1 201 ? -5.783 10.180 6.169 1.00 74.94 201 LEU A N 1
ATOM 1565 C CA . LEU A 1 201 ? -4.432 10.671 6.412 1.00 74.94 201 LEU A CA 1
ATOM 1566 C C . LEU A 1 201 ? -4.035 11.748 5.390 1.00 74.94 201 LEU A C 1
ATOM 1568 O O . LEU A 1 201 ? -2.878 12.149 5.331 1.00 74.94 201 LEU A O 1
ATOM 1572 N N . GLY A 1 202 ? -4.999 12.221 4.588 1.00 59.59 202 GLY A N 1
ATOM 1573 C CA . GLY A 1 202 ? -4.982 13.534 3.957 1.00 59.59 202 GLY A CA 1
ATOM 1574 C C . GLY A 1 202 ? -4.231 13.700 2.633 1.00 59.59 202 GLY A C 1
ATOM 1575 O O . GLY A 1 202 ? -3.310 12.966 2.280 1.00 59.59 202 GLY A O 1
ATOM 1576 N N . LYS A 1 203 ? -4.629 14.752 1.897 1.00 57.75 203 LYS A N 1
ATOM 1577 C CA . LYS A 1 203 ? -4.068 15.192 0.597 1.00 57.75 203 LYS A CA 1
ATOM 1578 C C . LYS A 1 203 ? -3.102 16.382 0.729 1.00 57.75 203 LYS A C 1
ATOM 1580 O O . LYS A 1 203 ? -2.316 16.629 -0.183 1.00 57.75 203 LYS A O 1
ATOM 1585 N N . LYS A 1 204 ? -3.186 17.146 1.828 1.00 54.47 204 LYS A N 1
ATOM 1586 C CA . LYS A 1 204 ? -2.339 18.317 2.123 1.00 54.47 204 LYS A CA 1
ATOM 1587 C C . LYS A 1 204 ? -1.550 18.027 3.395 1.00 54.47 204 LYS A C 1
ATOM 1589 O O . LYS A 1 204 ? -2.155 17.683 4.399 1.00 54.47 204 LYS A O 1
ATOM 1594 N N . SER A 1 205 ? -0.231 18.183 3.342 1.00 56.91 205 SER A N 1
ATOM 1595 C CA . SER A 1 205 ? 0.655 17.939 4.483 1.00 56.91 205 SER A CA 1
ATOM 1596 C C . SER A 1 205 ? 0.442 18.930 5.624 1.00 56.91 205 SER A C 1
ATOM 1598 O O . SER A 1 205 ? 0.701 18.549 6.751 1.00 56.91 205 SER A O 1
ATOM 1600 N N . VAL A 1 206 ? -0.066 20.141 5.352 1.00 63.00 206 VAL A N 1
ATOM 1601 C CA . VAL A 1 206 ? -0.302 21.199 6.349 1.00 63.00 206 VAL A CA 1
ATOM 1602 C C . VAL A 1 206 ? -1.663 21.845 6.135 1.00 63.00 206 VAL A C 1
ATOM 1604 O O . VAL A 1 206 ? -1.990 22.274 5.022 1.00 63.00 206 VAL A O 1
ATOM 1607 N N . LYS A 1 207 ? -2.451 21.948 7.203 1.00 66.25 207 LYS A N 1
ATOM 1608 C CA . LYS A 1 207 ? -3.618 22.832 7.295 1.00 66.25 207 LYS A CA 1
ATOM 1609 C C . LYS A 1 207 ? -3.605 23.550 8.636 1.00 66.25 207 LYS A C 1
ATOM 1611 O O . LYS A 1 207 ? -3.069 23.022 9.600 1.00 66.25 207 LYS A O 1
ATOM 1616 N N . TYR A 1 208 ? -4.245 24.707 8.686 1.00 62.78 208 TYR A N 1
ATOM 1617 C CA . TYR A 1 208 ? -4.596 25.359 9.940 1.00 62.78 208 TYR A CA 1
ATOM 1618 C C . TYR A 1 208 ? -6.051 25.017 10.259 1.00 62.78 208 TYR A C 1
ATOM 1620 O O . TYR A 1 208 ? -6.897 25.045 9.358 1.00 62.78 208 TYR A O 1
ATOM 1628 N N . ASP A 1 209 ? -6.333 24.628 11.498 1.00 65.94 209 ASP A N 1
ATOM 16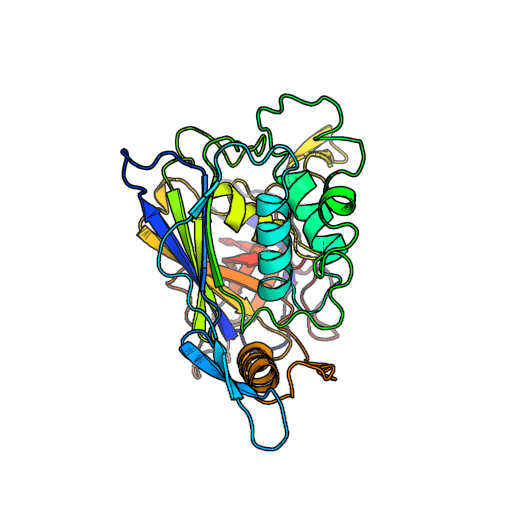29 C CA . ASP A 1 209 ? -7.711 24.520 11.972 1.00 65.94 209 ASP A CA 1
ATOM 1630 C C . ASP A 1 209 ? -8.293 25.898 12.332 1.00 65.94 209 ASP A C 1
ATOM 1632 O O . ASP A 1 209 ? -7.649 26.934 12.156 1.00 65.94 209 ASP A O 1
ATOM 1636 N N . LYS A 1 210 ? -9.548 25.912 12.800 1.00 70.31 210 LYS A N 1
ATOM 1637 C CA . LYS A 1 210 ? -10.263 27.143 13.175 1.00 70.31 210 LYS A CA 1
ATOM 1638 C C . LYS A 1 210 ? -9.596 27.901 14.331 1.00 70.31 210 LYS A C 1
ATOM 1640 O O . LYS A 1 210 ? -9.834 29.095 14.460 1.00 70.31 210 LYS A O 1
ATOM 1645 N N . ASP A 1 211 ? -8.756 27.222 15.108 1.00 71.50 211 ASP A N 1
ATOM 1646 C CA . ASP A 1 211 ? -8.032 27.764 16.258 1.00 71.50 211 ASP A CA 1
ATOM 1647 C C . ASP A 1 211 ? -6.561 28.073 15.904 1.00 71.50 211 ASP A C 1
ATOM 1649 O O . ASP A 1 211 ? -5.733 28.290 16.788 1.00 71.50 211 ASP A O 1
ATOM 1653 N N . GLY A 1 212 ? -6.204 28.056 14.612 1.00 63.78 212 GLY A N 1
ATOM 1654 C CA . GLY A 1 212 ? -4.849 28.329 14.130 1.00 63.78 212 GLY A CA 1
ATOM 1655 C C . GLY A 1 212 ? -3.840 27.206 14.394 1.00 63.78 212 GLY A C 1
ATOM 1656 O O . GLY A 1 212 ? -2.640 27.407 14.201 1.00 63.78 212 GLY A O 1
ATOM 1657 N N . ARG A 1 213 ? -4.281 26.013 14.813 1.00 68.12 213 ARG A N 1
ATOM 1658 C CA . ARG A 1 213 ? -3.385 24.878 15.077 1.00 68.12 213 ARG A CA 1
ATOM 1659 C C . ARG A 1 213 ? -2.994 24.196 13.780 1.00 68.12 213 ARG A C 1
ATOM 1661 O O . ARG A 1 213 ? -3.808 24.032 12.872 1.00 68.12 213 ARG A O 1
ATOM 1668 N N . ILE A 1 214 ? -1.745 23.747 13.719 1.00 66.25 214 ILE A N 1
ATOM 1669 C CA . ILE A 1 214 ? -1.211 23.073 12.541 1.00 66.25 214 ILE A CA 1
ATOM 1670 C C . ILE A 1 214 ? -1.625 21.595 12.556 1.00 66.25 214 ILE A C 1
ATOM 1672 O O . ILE A 1 214 ? -1.185 20.823 13.406 1.00 66.25 214 ILE A O 1
ATOM 1676 N N . ILE A 1 215 ? -2.440 21.195 11.584 1.00 64.88 215 ILE A N 1
ATOM 1677 C CA . ILE A 1 215 ? -2.804 19.804 11.307 1.00 64.88 215 ILE A CA 1
ATOM 1678 C C . ILE A 1 215 ? -1.871 19.263 10.225 1.00 64.88 215 ILE A C 1
ATOM 1680 O O . ILE A 1 215 ? -1.871 19.760 9.092 1.00 64.88 215 ILE A O 1
ATOM 1684 N N . TRP A 1 216 ? -1.132 18.205 10.567 1.00 66.81 216 TRP A N 1
ATOM 1685 C CA . TRP A 1 216 ? -0.271 17.483 9.635 1.00 66.81 216 TRP A CA 1
ATOM 1686 C C . TRP A 1 216 ? -0.911 16.172 9.180 1.00 66.81 216 TRP A C 1
ATOM 1688 O O . TRP A 1 216 ? -1.422 15.409 9.994 1.00 66.81 216 TRP A O 1
ATOM 1698 N N . GLN A 1 217 ? -0.891 15.921 7.868 1.00 67.62 217 GLN A N 1
ATOM 1699 C CA . GLN A 1 217 ? -1.497 14.734 7.244 1.00 67.62 217 GLN A CA 1
ATOM 1700 C C . GLN A 1 217 ? -0.457 13.990 6.382 1.00 67.62 217 GLN A C 1
ATOM 1702 O O . GLN A 1 217 ? -0.538 13.911 5.150 1.00 67.62 217 GLN A O 1
ATOM 1707 N N . ASP A 1 218 ? 0.611 13.540 7.035 1.00 63.88 218 ASP A N 1
ATOM 1708 C CA . ASP A 1 218 ? 1.792 12.933 6.409 1.00 63.88 218 ASP A CA 1
ATOM 1709 C C . ASP A 1 218 ? 2.050 11.487 6.857 1.00 63.88 218 ASP A C 1
ATOM 1711 O O . ASP A 1 218 ? 2.999 10.869 6.381 1.00 63.88 218 ASP A O 1
ATOM 1715 N N . GLY A 1 219 ? 1.191 10.936 7.722 1.00 67.38 219 GLY A N 1
ATOM 1716 C CA . GLY A 1 219 ? 1.329 9.587 8.273 1.00 67.38 219 GLY A CA 1
ATOM 1717 C C . GLY A 1 219 ? 2.280 9.488 9.467 1.00 67.38 219 GLY A C 1
ATOM 1718 O O . GLY A 1 219 ? 2.472 8.391 9.991 1.00 67.38 219 GLY A O 1
ATOM 1719 N N . LEU A 1 220 ? 2.859 10.603 9.927 1.00 67.69 220 LEU A N 1
ATOM 1720 C CA . LEU A 1 220 ? 3.678 10.622 11.135 1.00 67.69 220 LEU A CA 1
ATOM 1721 C C . LEU A 1 220 ? 2.806 10.271 12.350 1.00 67.69 220 LEU A C 1
ATOM 1723 O O . LEU A 1 220 ? 1.764 10.884 12.571 1.00 67.69 220 LEU A O 1
ATOM 1727 N N . GLY A 1 221 ? 3.221 9.267 13.126 1.00 67.50 221 GLY A N 1
ATOM 1728 C CA . GLY A 1 221 ? 2.458 8.757 14.273 1.00 67.50 221 GLY A CA 1
ATOM 1729 C C . GLY A 1 221 ? 1.540 7.568 13.970 1.00 67.50 221 GLY A C 1
ATOM 1730 O O . GLY A 1 221 ? 0.968 7.015 14.902 1.00 67.50 221 GLY A O 1
ATOM 1731 N N . LEU A 1 222 ? 1.439 7.123 12.708 1.00 70.62 222 LEU A N 1
ATOM 1732 C CA . LEU A 1 222 ? 0.826 5.825 12.367 1.00 70.62 222 LEU A CA 1
ATOM 1733 C C . LEU A 1 222 ? 1.590 4.638 12.955 1.00 70.62 222 LEU A C 1
ATOM 1735 O O . LEU A 1 222 ? 1.012 3.588 13.214 1.00 70.62 222 LEU A O 1
ATOM 1739 N N . VAL A 1 223 ? 2.894 4.832 13.082 1.00 70.50 223 VAL A N 1
ATOM 1740 C CA . VAL A 1 223 ? 3.910 3.877 13.504 1.00 70.50 223 VAL A CA 1
ATOM 1741 C C . VAL A 1 223 ? 5.053 4.687 14.088 1.00 70.50 223 VAL A C 1
ATOM 1743 O O . VAL A 1 223 ? 5.375 5.778 13.604 1.00 70.50 223 VAL A O 1
ATOM 1746 N N . GLN A 1 224 ? 5.636 4.164 15.151 1.00 69.50 224 GLN A N 1
ATOM 1747 C CA . GLN A 1 224 ? 6.753 4.743 15.875 1.00 69.50 224 GLN A CA 1
ATOM 1748 C C . GLN A 1 224 ? 8.015 3.915 15.632 1.00 69.50 224 GLN A C 1
ATOM 1750 O O . GLN A 1 224 ? 7.960 2.759 15.229 1.00 69.50 224 GLN A O 1
ATOM 1755 N N . VAL A 1 225 ? 9.181 4.494 15.914 1.00 69.12 225 VAL A N 1
ATOM 1756 C CA . VAL A 1 225 ? 10.473 3.790 15.796 1.00 69.12 225 VAL A CA 1
ATOM 1757 C C . VAL A 1 225 ? 10.506 2.547 16.698 1.00 69.12 225 VAL A C 1
ATOM 1759 O O . VAL A 1 225 ? 11.059 1.524 16.318 1.00 69.12 225 VAL A O 1
ATOM 1762 N N . GLY A 1 226 ? 9.830 2.592 17.852 1.00 73.94 226 GLY A N 1
ATOM 1763 C CA . GLY A 1 226 ? 9.650 1.438 18.743 1.00 73.94 226 GLY A CA 1
ATOM 1764 C C . GLY A 1 226 ? 8.740 0.328 18.196 1.00 73.94 226 GLY A C 1
ATOM 1765 O O . GLY A 1 226 ? 8.526 -0.669 18.881 1.00 73.94 226 GLY A O 1
ATOM 1766 N N . ASP A 1 227 ? 8.185 0.487 16.993 1.00 82.12 227 ASP A N 1
ATOM 1767 C CA . ASP A 1 227 ? 7.397 -0.545 16.319 1.00 82.12 227 ASP A CA 1
ATOM 1768 C C . ASP A 1 227 ? 8.242 -1.433 15.393 1.00 82.12 227 ASP A C 1
ATOM 1770 O O . ASP A 1 227 ? 7.698 -2.326 14.746 1.00 82.12 227 ASP A O 1
ATOM 1774 N N . VAL A 1 228 ? 9.564 -1.235 15.320 1.00 86.25 228 VAL A N 1
ATOM 1775 C CA . VAL A 1 228 ? 10.457 -2.173 14.620 1.00 86.25 228 VAL A CA 1
ATOM 1776 C C . VAL A 1 228 ? 10.295 -3.578 15.213 1.00 86.25 228 VAL A C 1
ATOM 1778 O O . VAL A 1 228 ? 10.261 -3.759 16.427 1.00 86.25 228 VAL A O 1
ATOM 1781 N N . GLY A 1 229 ? 10.142 -4.575 14.341 1.00 87.00 229 GLY A N 1
ATOM 1782 C CA . GLY A 1 229 ? 9.806 -5.953 14.698 1.00 87.00 229 GLY A CA 1
ATOM 1783 C C . GLY A 1 229 ? 8.303 -6.225 14.823 1.00 87.00 229 GLY A C 1
ATOM 1784 O O . GLY A 1 229 ? 7.909 -7.388 14.851 1.00 87.00 229 GLY A O 1
ATOM 1785 N N . LYS A 1 230 ? 7.446 -5.193 14.857 1.00 91.12 230 LYS A N 1
ATOM 1786 C CA . LYS A 1 230 ? 5.989 -5.370 14.911 1.00 91.12 230 LYS A CA 1
ATOM 1787 C C . LYS A 1 230 ? 5.387 -5.607 13.531 1.00 91.12 230 LYS A C 1
ATOM 1789 O O . LYS A 1 230 ? 5.898 -5.172 12.492 1.00 91.12 230 LYS A O 1
ATOM 1794 N N . ILE A 1 231 ? 4.235 -6.270 13.554 1.00 94.25 231 ILE A N 1
ATOM 1795 C CA . ILE A 1 231 ? 3.405 -6.541 12.390 1.00 94.25 231 ILE A CA 1
ATOM 1796 C C . ILE A 1 231 ? 2.116 -5.724 12.483 1.00 94.25 231 ILE A C 1
ATOM 1798 O O . ILE A 1 231 ? 1.470 -5.640 13.525 1.00 94.25 231 ILE A O 1
ATOM 1802 N N . PHE A 1 232 ? 1.710 -5.167 11.349 1.00 94.75 232 PHE A N 1
ATOM 1803 C CA . PHE A 1 232 ? 0.424 -4.515 11.157 1.00 94.75 232 PHE A CA 1
ATOM 1804 C C . PHE A 1 232 ? -0.352 -5.215 10.049 1.00 94.75 232 PHE A C 1
ATOM 1806 O O . PHE A 1 232 ? 0.213 -5.781 9.109 1.00 94.75 232 PHE A O 1
ATOM 1813 N N . HIS A 1 233 ? -1.674 -5.142 10.120 1.00 96.25 233 HIS A N 1
ATOM 1814 C CA . HIS A 1 233 ? -2.550 -5.625 9.066 1.00 96.25 233 HIS A CA 1
ATOM 1815 C C . HIS A 1 233 ? -3.377 -4.492 8.488 1.00 96.25 233 HIS A C 1
ATOM 1817 O O . HIS A 1 233 ? -3.961 -3.701 9.229 1.00 96.25 233 HIS A O 1
ATOM 1823 N N . LEU A 1 234 ? -3.512 -4.479 7.161 1.00 95.38 234 LEU A N 1
ATOM 1824 C CA . LEU A 1 234 ? -4.621 -3.775 6.538 1.00 95.38 234 LEU A CA 1
ATOM 1825 C C . LEU A 1 234 ? -5.830 -4.696 6.491 1.00 95.38 234 LEU A C 1
ATOM 1827 O O . LEU A 1 234 ? -5.790 -5.816 5.967 1.00 95.38 234 LEU A O 1
ATOM 1831 N N . VAL A 1 235 ? -6.915 -4.180 7.042 1.00 95.81 235 VAL A N 1
ATOM 1832 C CA . VAL A 1 235 ? -8.211 -4.827 7.150 1.00 95.81 235 VAL A CA 1
ATOM 1833 C C . VAL A 1 235 ? -9.219 -4.003 6.364 1.00 95.81 235 VAL A C 1
ATOM 1835 O O . VAL A 1 235 ? -9.160 -2.776 6.358 1.00 95.81 235 VAL A O 1
ATOM 1838 N N . ALA A 1 236 ? -10.136 -4.672 5.677 1.00 95.50 236 ALA A N 1
ATOM 1839 C CA . ALA A 1 236 ? -11.231 -4.027 4.968 1.00 95.50 236 ALA A CA 1
ATOM 1840 C C . ALA A 1 236 ? -12.571 -4.519 5.506 1.00 95.50 236 ALA A C 1
ATOM 1842 O O . ALA A 1 236 ? -12.779 -5.725 5.649 1.00 95.50 236 ALA A O 1
ATOM 1843 N N . TYR A 1 237 ? -13.473 -3.579 5.775 1.00 94.69 237 TYR A N 1
ATOM 1844 C CA . TYR A 1 237 ? -14.852 -3.883 6.164 1.00 94.69 237 TYR A CA 1
ATOM 1845 C C . TYR A 1 237 ? -15.750 -4.052 4.932 1.00 94.69 237 TYR A C 1
ATOM 1847 O O . TYR A 1 237 ? -16.622 -4.918 4.902 1.00 94.69 237 TYR A O 1
ATOM 1855 N N . GLY A 1 238 ? -15.475 -3.310 3.856 1.00 93.75 238 GLY A N 1
ATOM 1856 C CA . GLY A 1 238 ? -16.233 -3.364 2.610 1.00 93.75 238 GLY A CA 1
ATOM 1857 C C . GLY A 1 238 ? -15.429 -3.880 1.415 1.00 93.75 238 GLY A C 1
ATOM 1858 O O . GLY A 1 238 ? -14.205 -4.007 1.448 1.00 93.75 238 GLY A O 1
ATOM 1859 N N . GLY A 1 239 ? -16.144 -4.154 0.322 1.00 93.94 239 GLY A N 1
ATOM 1860 C CA . GLY A 1 239 ? -15.556 -4.647 -0.927 1.00 93.94 239 GLY A CA 1
ATOM 1861 C C . GLY A 1 239 ? -15.173 -6.124 -0.861 1.00 93.94 239 GLY A C 1
ATOM 1862 O O . GLY A 1 239 ? -15.612 -6.844 0.039 1.00 93.94 239 GLY A O 1
ATOM 1863 N N . ASP A 1 240 ? -14.375 -6.588 -1.818 1.00 94.94 240 ASP A N 1
ATOM 1864 C CA . ASP A 1 240 ? -13.937 -7.979 -1.899 1.00 94.94 240 ASP A CA 1
ATOM 1865 C C . ASP A 1 240 ? -12.409 -8.091 -1.843 1.00 94.94 240 ASP A C 1
ATOM 1867 O O . ASP A 1 240 ? -11.689 -7.683 -2.752 1.00 94.94 240 ASP A O 1
ATOM 1871 N N . ILE A 1 241 ? -11.898 -8.710 -0.777 1.00 94.88 241 ILE A N 1
ATOM 1872 C CA . ILE A 1 241 ? -10.464 -8.981 -0.632 1.00 94.88 241 ILE A CA 1
ATOM 1873 C C . ILE A 1 241 ? -9.965 -10.031 -1.633 1.00 94.88 241 ILE A C 1
ATOM 1875 O O . ILE A 1 241 ? -8.775 -10.063 -1.948 1.00 94.88 241 ILE A O 1
ATOM 1879 N N . SER A 1 242 ? -10.852 -10.877 -2.166 1.00 95.94 242 SER A N 1
ATOM 1880 C CA . SER A 1 242 ? -10.522 -11.880 -3.179 1.00 95.94 242 SER A CA 1
ATOM 1881 C C . SER A 1 242 ? -10.254 -11.254 -4.556 1.00 95.94 242 SER A C 1
ATOM 1883 O O . SER A 1 242 ? -9.605 -11.883 -5.402 1.00 95.94 242 SER A O 1
ATOM 1885 N N . ALA A 1 243 ? -10.645 -9.986 -4.752 1.00 95.31 243 ALA A N 1
ATOM 1886 C CA . ALA A 1 243 ? -10.411 -9.213 -5.967 1.00 95.31 243 ALA A CA 1
ATOM 1887 C C . ALA A 1 243 ? -8.944 -9.244 -6.414 1.00 95.31 243 ALA A C 1
ATOM 1889 O O . ALA A 1 243 ? -8.678 -9.434 -7.600 1.00 95.31 243 ALA A O 1
ATOM 1890 N N . TYR A 1 244 ? -7.990 -9.162 -5.479 1.00 95.88 244 TYR A N 1
ATOM 1891 C CA . TYR A 1 244 ? -6.558 -9.257 -5.780 1.00 95.88 244 TYR A CA 1
ATOM 1892 C C . TYR A 1 244 ? -6.174 -10.599 -6.404 1.00 95.88 244 TYR A C 1
ATOM 1894 O O . TYR A 1 244 ? -5.503 -10.633 -7.434 1.00 95.88 244 TYR A O 1
ATOM 1902 N N . LYS A 1 245 ? -6.617 -11.719 -5.817 1.00 95.94 245 LYS A N 1
ATOM 1903 C CA . LYS A 1 245 ? -6.345 -13.067 -6.349 1.00 95.94 245 LYS A CA 1
ATOM 1904 C C . LYS A 1 245 ? -7.012 -13.267 -7.710 1.00 95.94 245 LYS A C 1
ATOM 1906 O O . LYS A 1 245 ? -6.394 -13.797 -8.636 1.00 95.94 245 LYS A O 1
ATOM 1911 N N . SER A 1 246 ? -8.260 -12.821 -7.840 1.00 94.88 246 SER A N 1
ATOM 1912 C CA . SER A 1 246 ? -9.026 -12.905 -9.085 1.00 94.88 246 SER A CA 1
ATOM 1913 C C . SER A 1 246 ? -8.367 -12.096 -10.207 1.00 94.88 246 SER A C 1
ATOM 1915 O O . SER A 1 246 ? -8.120 -12.625 -11.296 1.00 94.88 246 SER A O 1
ATOM 1917 N N . TYR A 1 247 ? -7.993 -10.843 -9.934 1.00 94.94 247 TYR A N 1
ATOM 1918 C CA . TYR A 1 247 ? -7.331 -9.969 -10.900 1.00 94.94 247 TYR A CA 1
ATOM 1919 C C . TYR A 1 247 ? -5.936 -10.485 -11.273 1.00 94.94 247 TYR A C 1
ATOM 1921 O O . TYR A 1 247 ? -5.636 -10.604 -12.460 1.00 94.94 247 TYR A O 1
ATOM 1929 N N . ALA A 1 248 ? -5.132 -10.929 -10.301 1.00 95.31 248 ALA A N 1
ATOM 1930 C CA . ALA A 1 248 ? -3.841 -11.569 -10.555 1.00 95.31 248 ALA A CA 1
ATOM 1931 C C . ALA A 1 248 ? -3.955 -12.787 -11.487 1.00 95.31 248 ALA A C 1
ATOM 1933 O O . ALA A 1 248 ? -3.161 -12.947 -12.419 1.00 95.31 248 ALA A O 1
ATOM 1934 N N . SER A 1 249 ? -4.970 -13.635 -11.289 1.00 94.56 249 SER A N 1
ATOM 1935 C CA . SER A 1 249 ? -5.235 -14.772 -12.177 1.00 94.56 249 SER A CA 1
ATOM 1936 C C . SER A 1 249 ? -5.530 -14.316 -13.612 1.00 94.56 249 SER A C 1
ATOM 1938 O O . SER A 1 249 ? -4.984 -14.880 -14.568 1.00 94.56 249 SER A O 1
ATOM 1940 N N . ARG A 1 250 ? -6.327 -13.250 -13.778 1.00 93.38 250 ARG A N 1
ATOM 1941 C CA . ARG A 1 250 ? -6.627 -12.651 -15.090 1.00 93.38 250 ARG A CA 1
ATOM 1942 C C . ARG A 1 250 ? -5.395 -12.030 -15.743 1.00 93.38 250 ARG A C 1
ATOM 1944 O O . ARG A 1 250 ? -5.231 -12.213 -16.950 1.00 93.38 250 ARG A O 1
ATOM 1951 N N . CYS A 1 251 ? -4.513 -11.386 -14.970 1.00 92.94 251 CYS A N 1
ATOM 1952 C CA . CYS A 1 251 ? -3.232 -10.865 -15.459 1.00 92.94 251 CYS A CA 1
ATOM 1953 C C . CYS A 1 251 ? -2.398 -11.941 -16.143 1.00 92.94 251 CYS A C 1
ATOM 1955 O O . CYS A 1 251 ? -1.767 -11.669 -17.160 1.00 92.94 251 CYS A O 1
ATOM 1957 N N . ARG A 1 252 ? -2.424 -13.173 -15.642 1.00 92.62 252 ARG A N 1
ATOM 1958 C CA . ARG A 1 252 ? -1.666 -14.279 -16.230 1.00 92.62 252 ARG A CA 1
ATOM 1959 C C . ARG A 1 252 ? -2.390 -14.974 -17.389 1.00 92.62 252 ARG A C 1
ATOM 1961 O O . ARG A 1 252 ? -1.752 -15.366 -18.361 1.00 92.62 252 ARG A O 1
ATO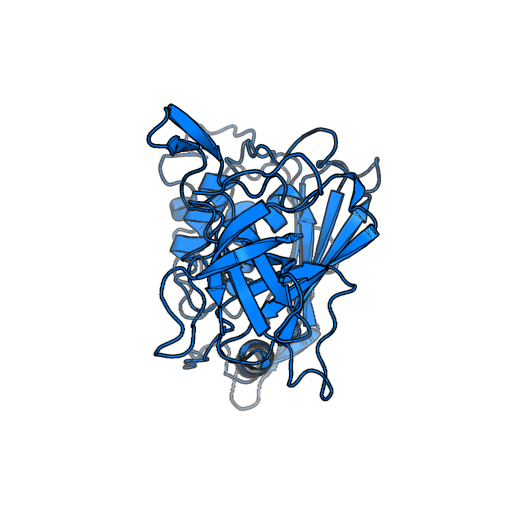M 1968 N N . ARG A 1 253 ? -3.705 -15.186 -17.259 1.00 91.62 253 ARG A N 1
ATOM 1969 C CA . ARG A 1 253 ? -4.498 -16.030 -18.178 1.00 91.62 253 ARG A CA 1
ATOM 1970 C C . ARG A 1 253 ? -4.985 -15.306 -19.429 1.00 91.62 253 ARG A C 1
ATOM 1972 O O . ARG A 1 253 ? -5.207 -15.955 -20.448 1.00 91.62 253 ARG A O 1
ATOM 1979 N N . THR A 1 254 ? -5.179 -13.995 -19.350 1.00 89.88 254 THR A N 1
ATOM 1980 C CA . THR A 1 254 ? -5.554 -13.192 -20.518 1.00 89.88 254 THR A CA 1
ATOM 1981 C C . THR A 1 254 ? -4.322 -13.026 -21.394 1.00 89.88 254 THR A C 1
ATOM 1983 O O . THR A 1 254 ? -3.249 -12.750 -20.865 1.00 89.88 254 THR A O 1
ATOM 1986 N N . ASP A 1 255 ? -4.477 -13.171 -22.706 1.00 86.56 255 ASP A N 1
ATOM 1987 C CA . ASP A 1 255 ? -3.414 -12.907 -23.678 1.00 86.56 255 ASP A CA 1
ATOM 1988 C C . ASP A 1 255 ? -2.758 -11.540 -23.426 1.00 86.56 255 ASP A C 1
ATOM 1990 O O . ASP A 1 255 ? -3.479 -10.576 -23.163 1.00 86.56 255 ASP A O 1
ATOM 1994 N N . LEU A 1 256 ? -1.424 -11.460 -23.449 1.00 84.81 256 LEU A N 1
ATOM 1995 C CA . LEU A 1 256 ? -0.659 -10.241 -23.164 1.00 84.81 256 LEU A CA 1
ATOM 1996 C C . LEU A 1 256 ? -1.064 -9.055 -24.055 1.00 84.81 256 LEU A C 1
ATOM 1998 O O . LEU A 1 256 ? -1.057 -7.925 -23.578 1.00 84.81 256 LEU A O 1
ATOM 2002 N N . HIS A 1 257 ? -1.469 -9.315 -25.300 1.00 82.81 257 HIS A N 1
ATOM 2003 C CA . HIS A 1 257 ? -1.875 -8.299 -26.274 1.00 82.81 257 HIS A CA 1
ATOM 2004 C C . HIS A 1 257 ? -3.358 -7.922 -26.171 1.00 82.81 257 HIS A C 1
ATOM 2006 O O . HIS A 1 257 ? -3.852 -7.104 -26.943 1.00 82.81 257 HIS A O 1
ATOM 2012 N N . LYS A 1 258 ? -4.094 -8.530 -25.234 1.00 86.62 258 LYS A N 1
ATOM 2013 C CA . LYS A 1 258 ? -5.504 -8.228 -24.985 1.00 86.62 258 LYS A CA 1
ATOM 2014 C C . LYS A 1 258 ? -5.670 -7.454 -23.691 1.00 86.62 258 LYS A C 1
ATOM 2016 O O . LYS A 1 258 ? -5.022 -7.735 -22.684 1.00 86.62 258 LYS A O 1
ATOM 2021 N N . ARG A 1 259 ? -6.630 -6.540 -23.682 1.00 86.56 259 ARG A N 1
ATOM 2022 C CA . ARG A 1 259 ? -7.014 -5.827 -22.470 1.00 86.56 259 ARG A CA 1
ATOM 2023 C C . ARG A 1 259 ? -7.710 -6.748 -21.475 1.00 86.56 259 ARG A C 1
ATOM 2025 O O . ARG A 1 259 ? -8.546 -7.575 -21.844 1.00 86.56 259 ARG A O 1
ATOM 2032 N N . ILE A 1 260 ? -7.414 -6.568 -20.190 1.00 86.31 260 ILE A N 1
ATOM 2033 C CA . ILE A 1 260 ? -8.165 -7.223 -19.116 1.00 86.31 260 ILE A CA 1
ATOM 2034 C C . ILE A 1 260 ? -9.404 -6.386 -18.827 1.00 86.31 260 ILE A C 1
ATOM 2036 O O . ILE A 1 260 ? -9.338 -5.349 -18.171 1.00 86.31 260 ILE A O 1
ATOM 2040 N N . ILE A 1 261 ? -10.559 -6.857 -19.285 1.00 82.88 261 ILE A N 1
ATOM 2041 C CA . ILE A 1 261 ? -11.839 -6.246 -18.933 1.00 82.88 261 ILE A CA 1
ATOM 2042 C C . ILE A 1 261 ? -12.275 -6.843 -17.592 1.00 82.88 261 ILE A C 1
ATOM 2044 O O . ILE A 1 261 ? -12.859 -7.926 -17.510 1.00 82.88 261 ILE A O 1
ATOM 2048 N N . ALA A 1 262 ? -11.919 -6.166 -16.505 1.00 78.12 262 ALA A N 1
ATOM 2049 C CA . ALA A 1 262 ? -12.353 -6.516 -15.162 1.00 78.12 262 ALA A CA 1
ATOM 2050 C C . ALA A 1 262 ? -12.834 -5.255 -14.440 1.00 78.12 262 ALA A C 1
ATOM 2052 O O . ALA A 1 262 ? -12.177 -4.221 -14.490 1.00 78.12 262 ALA A O 1
ATOM 2053 N N . LYS A 1 263 ? -13.972 -5.364 -13.748 1.00 83.81 263 LYS A N 1
ATOM 2054 C CA . LYS A 1 263 ? -14.471 -4.350 -12.808 1.00 83.81 263 LYS A CA 1
ATOM 2055 C C . LYS A 1 263 ? -14.530 -4.952 -11.398 1.00 83.81 263 LYS A C 1
ATOM 2057 O O . LYS A 1 263 ? -15.622 -5.169 -10.880 1.00 83.81 263 LYS A O 1
ATOM 2062 N N . PRO A 1 264 ? -13.381 -5.360 -10.828 1.00 87.25 264 PRO A N 1
ATOM 2063 C CA . PRO A 1 264 ? -13.352 -5.925 -9.487 1.00 87.25 264 PRO A CA 1
ATOM 2064 C C . PRO A 1 264 ? -13.835 -4.895 -8.460 1.00 87.25 264 PRO A C 1
ATOM 2066 O O . PRO A 1 264 ? -13.555 -3.702 -8.578 1.00 87.25 264 PRO A O 1
ATOM 2069 N N . VAL A 1 265 ? -14.536 -5.371 -7.433 1.00 92.56 265 VAL A N 1
ATOM 2070 C CA . VAL A 1 265 ? -14.922 -4.546 -6.286 1.00 92.56 265 VAL A CA 1
ATOM 2071 C C . VAL A 1 265 ? -13.790 -4.605 -5.269 1.00 92.56 265 VAL A C 1
ATOM 2073 O O . VAL A 1 265 ? -13.736 -5.505 -4.434 1.00 92.56 265 VAL A O 1
ATOM 2076 N N . TRP A 1 266 ? -12.851 -3.672 -5.373 1.00 94.25 266 TRP A N 1
ATOM 2077 C CA . TRP A 1 266 ? -11.678 -3.635 -4.504 1.00 94.25 266 TRP A CA 1
ATOM 2078 C C . TRP A 1 266 ? -12.030 -3.392 -3.028 1.00 94.25 266 TRP A C 1
ATOM 2080 O O . TRP A 1 266 ? -13.100 -2.850 -2.730 1.00 94.25 266 TRP A O 1
ATOM 2090 N N . PRO A 1 267 ? -11.139 -3.775 -2.094 1.00 94.50 267 PRO A N 1
ATOM 2091 C CA . PRO A 1 267 ? -11.311 -3.480 -0.677 1.00 94.50 267 PRO A CA 1
ATOM 2092 C C . PRO A 1 267 ? -11.530 -1.989 -0.410 1.00 94.50 267 PRO A C 1
ATOM 2094 O O . PRO A 1 267 ? -10.791 -1.142 -0.909 1.00 94.50 267 PRO A O 1
ATOM 2097 N N . LYS A 1 268 ? -12.535 -1.685 0.411 1.00 92.88 268 LYS A N 1
ATOM 2098 C CA . LYS A 1 268 ? -12.909 -0.330 0.839 1.00 92.88 268 LYS A CA 1
ATOM 2099 C C . LYS A 1 268 ? -13.215 -0.320 2.333 1.00 92.88 268 LYS A C 1
ATOM 2101 O O . LYS A 1 268 ? -13.370 -1.381 2.943 1.00 92.88 268 LYS A O 1
ATOM 2106 N N . SER A 1 269 ? -13.331 0.869 2.917 1.00 92.62 269 SER A N 1
ATOM 2107 C CA . SER A 1 269 ? -13.431 1.030 4.371 1.00 92.62 269 SER A CA 1
ATOM 2108 C C . SER A 1 269 ? -12.240 0.343 5.050 1.00 92.62 269 SER A C 1
ATOM 2110 O O . SER A 1 269 ? -12.384 -0.572 5.864 1.00 92.62 269 SER A O 1
ATOM 2112 N N . ARG A 1 270 ? -11.048 0.724 4.583 1.00 93.31 270 ARG A N 1
ATOM 2113 C CA . ARG A 1 270 ? -9.757 0.155 4.958 1.00 93.31 270 ARG A CA 1
ATOM 2114 C C . ARG A 1 270 ? -9.253 0.773 6.256 1.00 93.31 270 ARG A C 1
ATOM 2116 O O . ARG A 1 270 ? -9.363 1.979 6.468 1.00 93.31 270 ARG A O 1
ATOM 2123 N N . VAL A 1 271 ? -8.632 -0.051 7.083 1.00 93.38 271 VAL A N 1
ATOM 2124 C CA . VAL A 1 271 ? -8.037 0.307 8.375 1.00 93.38 271 VAL A CA 1
ATOM 2125 C C . VAL A 1 271 ? -6.714 -0.427 8.553 1.00 93.38 271 VAL A C 1
ATOM 2127 O O . VAL A 1 271 ? -6.559 -1.551 8.079 1.00 93.38 271 VAL A O 1
ATOM 2130 N N . MET A 1 272 ? -5.780 0.203 9.250 1.00 93.62 272 MET A N 1
ATOM 2131 C CA . MET A 1 272 ? -4.552 -0.405 9.737 1.00 93.62 272 MET A CA 1
ATOM 2132 C C . MET A 1 272 ? -4.711 -0.732 11.221 1.00 93.62 272 MET A C 1
ATOM 2134 O O . MET A 1 272 ? -5.128 0.122 12.004 1.00 93.62 272 MET A O 1
ATOM 2138 N N . VAL A 1 273 ? -4.402 -1.969 11.594 1.00 93.56 273 VAL A N 1
ATOM 2139 C CA . VAL A 1 273 ? -4.520 -2.500 12.961 1.00 93.56 273 VAL A CA 1
ATOM 2140 C C . VAL A 1 273 ? -3.251 -3.271 13.328 1.00 93.56 273 VAL A C 1
ATOM 2142 O O . VAL A 1 273 ? -2.540 -3.728 12.429 1.00 93.56 273 VAL A O 1
ATOM 2145 N N . GLY A 1 274 ? -2.969 -3.423 14.622 1.00 92.31 274 GLY A N 1
ATOM 2146 C CA . GLY A 1 274 ? -1.851 -4.237 15.108 1.00 92.31 274 GLY A CA 1
ATOM 2147 C C . GLY A 1 274 ? -2.044 -5.739 14.865 1.00 92.31 274 GLY A C 1
ATOM 2148 O O . GLY A 1 274 ? -3.124 -6.203 14.477 1.00 92.31 274 GLY A O 1
ATOM 2149 N N . GLU A 1 275 ? -0.979 -6.511 15.065 1.00 92.19 275 GLU A N 1
ATOM 2150 C CA . GLU A 1 275 ? -0.969 -7.972 14.924 1.00 92.19 275 GLU A CA 1
ATOM 2151 C C . GLU A 1 275 ? -1.998 -8.658 15.832 1.00 92.19 275 GLU A C 1
ATOM 2153 O O . GLU A 1 275 ? -2.696 -9.582 15.400 1.00 92.19 275 GLU A O 1
ATOM 2158 N N . GLU A 1 276 ? -2.160 -8.140 17.051 1.00 88.38 276 GLU A N 1
ATOM 2159 C CA . GLU A 1 276 ? -3.076 -8.622 18.086 1.00 88.38 276 GLU A CA 1
ATOM 2160 C C . GLU A 1 276 ? -4.556 -8.509 17.697 1.00 88.38 276 GLU A C 1
ATOM 2162 O O . GLU A 1 276 ? -5.431 -9.093 18.346 1.00 88.38 276 GLU A O 1
ATOM 2167 N N . PHE A 1 277 ? -4.864 -7.778 16.621 1.00 88.50 277 PHE A N 1
ATOM 2168 C CA . PHE A 1 277 ? -6.222 -7.673 16.120 1.00 88.50 277 PHE A CA 1
ATOM 2169 C C . PHE A 1 277 ? -6.749 -9.035 15.650 1.00 88.50 277 PHE A C 1
ATOM 2171 O O . PHE A 1 277 ? -6.299 -9.615 14.651 1.00 88.50 277 PHE A O 1
ATOM 2178 N N . THR A 1 278 ? -7.794 -9.500 16.333 1.00 83.38 278 THR A N 1
ATOM 2179 C CA . THR A 1 278 ? -8.519 -10.737 16.035 1.00 83.38 278 THR A CA 1
ATOM 2180 C C . THR A 1 278 ? -10.001 -10.450 15.812 1.00 83.38 278 THR A C 1
ATOM 2182 O O . THR A 1 278 ? -10.611 -9.671 16.547 1.00 83.38 278 THR A O 1
ATOM 2185 N N . HIS A 1 279 ? -10.609 -11.088 14.809 1.00 79.06 279 HIS A N 1
ATOM 2186 C CA . HIS A 1 279 ? -12.058 -11.109 14.611 1.00 79.06 279 HIS A CA 1
ATOM 2187 C C . HIS A 1 279 ? -12.495 -12.516 14.172 1.00 79.06 279 HIS A C 1
ATOM 2189 O O . HIS A 1 279 ? -11.940 -13.038 13.210 1.00 79.06 279 HIS A O 1
ATOM 2195 N N . GLY A 1 280 ? -13.437 -13.141 14.885 1.00 69.94 280 GLY A N 1
ATOM 2196 C CA . GLY A 1 280 ? -13.921 -14.495 14.606 1.00 69.94 280 GLY A CA 1
ATOM 2197 C C . GLY A 1 280 ? -15.381 -14.700 15.016 1.00 69.94 280 GLY A C 1
ATOM 2198 O O . GLY A 1 280 ? -16.032 -13.772 15.492 1.00 69.94 280 GLY A O 1
ATOM 2199 N N . ILE A 1 281 ? -15.871 -15.932 14.851 1.00 57.31 281 ILE A N 1
ATOM 2200 C CA . ILE A 1 281 ? -17.298 -16.309 14.909 1.00 57.31 281 ILE A CA 1
ATOM 2201 C C . ILE A 1 281 ? -17.966 -15.950 16.252 1.00 57.31 281 ILE A C 1
ATOM 2203 O O . ILE A 1 281 ? -19.145 -15.643 16.276 1.00 57.31 281 ILE A O 1
ATOM 2207 N N . GLY A 1 282 ? -17.235 -15.885 17.369 1.00 59.25 282 GLY A N 1
ATOM 2208 C CA . GLY A 1 282 ? -17.789 -15.491 18.677 1.00 59.25 282 GLY A CA 1
ATOM 2209 C C . GLY A 1 282 ? -18.045 -13.987 18.877 1.00 59.25 282 GLY A C 1
ATOM 2210 O O . GLY A 1 282 ? -18.473 -13.580 19.953 1.00 59.25 282 GLY A O 1
ATOM 2211 N N . ASN A 1 283 ? -17.776 -13.137 17.880 1.00 67.31 283 ASN A N 1
ATOM 2212 C CA . ASN A 1 283 ? -17.753 -11.678 18.041 1.00 67.31 283 ASN A CA 1
ATOM 2213 C C . ASN A 1 283 ? -19.055 -10.958 17.656 1.00 67.31 283 ASN A C 1
ATOM 2215 O O . ASN A 1 283 ? -19.017 -9.758 17.385 1.00 67.31 283 ASN A O 1
ATOM 2219 N N . PHE A 1 284 ? -20.205 -11.637 17.666 1.00 65.12 284 PHE A N 1
ATOM 2220 C CA . PHE A 1 284 ? -21.500 -11.047 17.282 1.00 65.12 284 PHE A CA 1
ATOM 2221 C C . PHE A 1 284 ? -21.889 -9.794 18.085 1.00 65.12 284 PHE A C 1
ATOM 2223 O O . PHE A 1 284 ? -22.623 -8.942 17.591 1.00 65.12 284 PHE A O 1
ATOM 2230 N N . MET A 1 285 ? -21.384 -9.668 19.314 1.00 73.88 285 MET A N 1
ATOM 2231 C CA . MET A 1 285 ? -21.643 -8.528 20.203 1.00 73.88 285 MET A CA 1
ATOM 2232 C C . MET A 1 285 ? -20.721 -7.328 19.940 1.00 73.88 285 MET A C 1
ATOM 2234 O O . MET A 1 285 ? -20.969 -6.237 20.462 1.00 73.88 285 MET A O 1
ATOM 2238 N N . ARG A 1 286 ? -19.656 -7.505 19.141 1.00 85.69 286 ARG A N 1
ATOM 2239 C CA . ARG A 1 286 ? -18.691 -6.436 18.886 1.00 85.69 286 ARG A CA 1
ATOM 2240 C C . ARG A 1 286 ? -19.320 -5.331 18.060 1.00 85.69 286 ARG A C 1
ATOM 2242 O O . ARG A 1 286 ? -19.956 -5.572 17.036 1.00 85.69 286 ARG A O 1
ATOM 2249 N N . ASN A 1 287 ? -19.061 -4.099 18.474 1.00 88.12 287 ASN A N 1
ATOM 2250 C CA . ASN A 1 287 ? -19.442 -2.926 17.712 1.00 88.12 287 ASN A CA 1
ATOM 2251 C C . ASN A 1 287 ? -18.205 -2.148 17.292 1.00 88.12 287 ASN A C 1
ATOM 2253 O O . ASN A 1 287 ? -17.417 -1.722 18.140 1.00 88.12 287 ASN A O 1
ATOM 2257 N N . TYR A 1 288 ? -18.071 -1.957 15.985 1.00 91.94 288 TYR A N 1
ATOM 2258 C CA . TYR A 1 288 ? -17.023 -1.145 15.395 1.00 91.94 288 TYR A CA 1
ATOM 2259 C C . TYR A 1 288 ? -17.559 0.239 15.057 1.00 91.94 288 TYR A C 1
ATOM 2261 O O . TYR A 1 288 ? -18.658 0.390 14.521 1.00 91.94 288 TYR A O 1
ATOM 2269 N N . GLY A 1 289 ? -16.745 1.243 15.343 1.00 91.00 289 GLY A N 1
ATOM 2270 C CA . GLY A 1 289 ? -16.991 2.626 14.985 1.00 91.00 289 GLY A CA 1
ATOM 2271 C C . GLY A 1 289 ? -15.704 3.316 14.567 1.00 91.00 289 GLY A C 1
ATOM 2272 O O . GLY A 1 289 ? -14.626 2.729 14.621 1.00 91.00 289 GLY A O 1
ATOM 2273 N N . TYR A 1 290 ? -15.797 4.578 14.174 1.00 91.00 290 TYR A N 1
ATOM 2274 C CA . TYR A 1 290 ? -14.626 5.408 13.954 1.00 91.00 290 TYR A CA 1
ATOM 2275 C C . TYR A 1 290 ? -14.836 6.834 14.456 1.00 91.00 290 TYR A C 1
ATOM 2277 O O . TYR A 1 290 ? -15.944 7.376 14.423 1.00 91.00 290 TYR A O 1
ATOM 2285 N N . VAL A 1 291 ? -13.743 7.446 14.901 1.00 88.88 291 VAL A N 1
ATOM 2286 C CA . VAL A 1 291 ? -13.684 8.849 15.318 1.00 88.88 291 VAL A CA 1
ATOM 2287 C C . VAL A 1 291 ? -13.089 9.661 14.183 1.00 88.88 291 VAL A C 1
ATOM 2289 O O . VAL A 1 291 ? -11.994 9.360 13.703 1.00 88.88 291 VAL A O 1
ATOM 2292 N N . ASN A 1 292 ? -13.797 10.707 13.760 1.00 85.44 292 ASN A N 1
ATOM 2293 C CA . ASN A 1 292 ? -13.255 11.662 12.804 1.00 85.44 292 ASN A CA 1
ATOM 2294 C C . ASN A 1 292 ? -12.336 12.645 13.533 1.00 85.44 292 ASN A C 1
ATOM 2296 O O . ASN A 1 292 ? -12.790 13.420 14.370 1.00 85.44 292 ASN A O 1
ATOM 2300 N N . THR A 1 293 ? -11.050 12.628 13.202 1.00 77.31 293 THR A N 1
ATOM 2301 C CA . THR A 1 293 ? -10.033 13.457 13.869 1.00 77.31 293 THR A CA 1
ATOM 2302 C C . THR A 1 293 ? -9.768 14.775 13.142 1.00 77.31 293 THR A C 1
ATOM 2304 O O . THR A 1 293 ? -8.740 15.408 13.360 1.00 77.31 293 THR A O 1
ATOM 2307 N N . GLY A 1 294 ? -10.655 15.198 12.234 1.00 68.88 294 GLY A N 1
ATOM 2308 C CA . GLY A 1 294 ? -10.448 16.422 11.452 1.00 68.88 294 GLY A CA 1
ATOM 2309 C C . GLY A 1 294 ? -9.315 16.298 10.429 1.00 68.88 294 GLY A C 1
ATOM 2310 O O . GLY A 1 294 ? -8.852 17.301 9.887 1.00 68.88 294 GLY A O 1
ATOM 2311 N N . GLY A 1 295 ? -8.898 15.063 10.131 1.00 63.38 295 GLY A N 1
ATOM 2312 C CA . GLY A 1 295 ? -7.899 14.746 9.119 1.00 63.38 295 GLY A CA 1
ATOM 2313 C C . GLY A 1 295 ? -6.491 14.466 9.651 1.00 63.38 295 GLY A C 1
ATOM 2314 O O . GLY A 1 295 ? -5.566 14.401 8.850 1.00 63.38 295 GLY A O 1
ATOM 2315 N N . SER A 1 296 ? -6.318 14.260 10.955 1.00 66.00 296 SER A N 1
ATOM 2316 C CA . SER A 1 296 ? -5.076 13.721 11.537 1.00 66.00 296 SER A CA 1
ATOM 2317 C C . SER A 1 296 ? -5.007 12.183 11.471 1.00 66.00 296 SER A C 1
ATOM 2319 O O . SER A 1 296 ? -4.261 11.567 12.222 1.00 66.00 296 SER A O 1
ATOM 2321 N N . GLY A 1 297 ? -5.812 11.550 10.608 1.00 77.00 297 GLY A N 1
ATOM 2322 C CA . GLY A 1 297 ? -6.046 10.105 10.600 1.00 77.00 297 GLY A CA 1
ATOM 2323 C C . GLY A 1 297 ? -7.203 9.712 11.514 1.00 77.00 297 GLY A C 1
ATOM 2324 O O . GLY A 1 297 ? -7.124 9.857 12.734 1.00 77.00 297 GLY A O 1
ATOM 2325 N N . ASN A 1 298 ? -8.311 9.246 10.939 1.00 87.38 298 ASN A N 1
ATOM 2326 C CA . ASN A 1 298 ? -9.468 8.812 11.723 1.00 87.38 298 ASN A CA 1
ATOM 2327 C C . ASN A 1 298 ? -9.115 7.558 12.531 1.00 87.38 298 ASN A C 1
ATOM 2329 O O . ASN A 1 298 ? -8.428 6.675 12.027 1.00 87.38 298 ASN A O 1
ATOM 2333 N N . LEU A 1 299 ? -9.621 7.434 13.753 1.00 90.12 299 LEU A N 1
ATOM 2334 C CA . LEU A 1 299 ? -9.308 6.297 14.625 1.00 90.12 299 LEU A CA 1
ATOM 2335 C C . LEU A 1 299 ? -10.398 5.235 14.530 1.00 90.12 299 LEU A C 1
ATOM 2337 O O . LEU A 1 299 ? -11.578 5.568 14.630 1.00 90.12 299 LEU A O 1
ATOM 2341 N N . LEU A 1 300 ? -10.013 3.970 14.367 1.00 92.31 300 LEU A N 1
ATOM 2342 C CA . LEU A 1 300 ? -10.924 2.835 14.485 1.00 92.31 300 LEU A CA 1
ATOM 2343 C C . LEU A 1 300 ? -11.129 2.528 15.967 1.00 92.31 300 LEU A C 1
ATOM 2345 O O . LEU A 1 300 ? -10.163 2.337 16.709 1.00 92.31 300 LEU A O 1
ATOM 2349 N N . ILE A 1 301 ? -12.389 2.430 16.375 1.00 92.06 301 ILE A N 1
ATOM 2350 C CA . ILE A 1 301 ? -12.769 2.085 17.739 1.00 92.06 301 ILE A CA 1
ATOM 2351 C C . ILE A 1 301 ? -13.600 0.806 17.774 1.00 92.06 301 ILE A C 1
ATOM 2353 O O . ILE A 1 301 ? -14.361 0.509 16.853 1.00 92.06 301 ILE A O 1
ATOM 2357 N N . CYS A 1 302 ? -13.466 0.048 18.858 1.00 91.44 302 CYS A N 1
ATOM 2358 C CA . CYS A 1 302 ? -14.217 -1.180 19.084 1.00 91.44 302 CYS A CA 1
ATOM 2359 C C . CYS A 1 302 ? -14.668 -1.280 20.538 1.00 91.44 302 CYS A C 1
ATOM 2361 O O . CYS A 1 302 ? -13.928 -0.913 21.449 1.00 91.44 302 CYS A O 1
ATOM 2363 N N . ARG A 1 303 ? -15.858 -1.836 20.751 1.00 88.19 303 ARG A N 1
ATOM 2364 C CA . ARG A 1 303 ? -16.308 -2.353 22.050 1.00 88.19 303 ARG A CA 1
ATOM 2365 C C . ARG A 1 303 ? -16.747 -3.804 21.895 1.00 88.19 303 ARG A C 1
ATOM 2367 O O . ARG A 1 303 ? -17.240 -4.176 20.828 1.00 88.19 303 ARG A O 1
ATOM 2374 N N . ASN A 1 304 ? -16.569 -4.610 22.938 1.00 85.50 304 ASN A N 1
ATOM 2375 C CA . ASN A 1 304 ? -16.899 -6.034 22.886 1.00 85.50 304 ASN A CA 1
ATOM 2376 C C . ASN A 1 304 ? -18.339 -6.323 23.308 1.00 85.50 304 ASN A C 1
ATOM 2378 O O . ASN A 1 304 ? -18.950 -7.238 22.761 1.00 85.50 304 ASN A O 1
ATOM 2382 N N . GLN A 1 305 ? -18.876 -5.531 24.237 1.00 83.19 305 GLN A N 1
ATOM 2383 C CA . GLN A 1 305 ? -20.251 -5.626 24.719 1.00 83.19 305 GLN A CA 1
ATOM 2384 C C . GLN A 1 305 ? -20.947 -4.250 24.717 1.00 83.19 305 GLN A C 1
ATOM 2386 O O . GLN A 1 305 ? -20.272 -3.219 24.748 1.00 83.19 305 GLN A O 1
ATOM 2391 N N . PRO A 1 306 ? -22.295 -4.183 24.701 1.00 79.62 306 PRO A N 1
ATOM 2392 C CA . PRO A 1 306 ? -23.038 -2.919 24.621 1.00 79.62 306 PRO A CA 1
ATOM 2393 C C . PRO A 1 306 ? -22.747 -1.891 25.728 1.00 79.62 306 PRO A C 1
ATOM 2395 O O . PRO A 1 306 ? -22.912 -0.696 25.484 1.00 79.62 306 PRO A O 1
ATOM 2398 N N . LEU A 1 307 ? -22.319 -2.331 26.914 1.00 80.25 307 LEU A N 1
ATOM 2399 C CA . LEU A 1 307 ? -22.000 -1.461 28.055 1.00 80.25 307 LEU A CA 1
ATOM 2400 C C . LEU A 1 307 ? -20.498 -1.165 28.197 1.00 80.25 307 LEU A C 1
ATOM 2402 O O . LEU A 1 307 ? -20.117 -0.315 29.003 1.00 80.25 307 LEU A O 1
ATOM 2406 N N . ASP A 1 308 ? -19.651 -1.819 27.400 1.00 82.56 308 ASP A N 1
ATOM 2407 C CA . ASP A 1 308 ? -18.215 -1.569 27.414 1.00 82.56 308 ASP A CA 1
ATOM 2408 C C . ASP A 1 308 ? -17.893 -0.184 26.848 1.00 82.56 308 ASP A C 1
ATOM 2410 O O . ASP A 1 308 ? -18.522 0.307 25.900 1.00 82.56 308 ASP A O 1
ATOM 2414 N N . LYS A 1 309 ? -16.829 0.416 27.384 1.00 85.88 309 LYS A N 1
ATOM 2415 C CA . LYS A 1 309 ? -16.194 1.574 26.755 1.00 85.88 309 LYS A CA 1
ATOM 2416 C C . LYS A 1 309 ? -15.568 1.165 25.426 1.00 85.88 309 LYS A C 1
ATOM 2418 O O . LYS A 1 309 ? -15.063 0.051 25.272 1.00 85.88 309 LYS A O 1
ATOM 2423 N N . TYR A 1 310 ? -15.559 2.101 24.486 1.00 88.50 310 TYR A N 1
ATOM 2424 C CA . TYR A 1 310 ? -14.826 1.910 23.245 1.00 88.50 310 TYR A CA 1
ATOM 2425 C C . TYR A 1 310 ? -13.328 2.006 23.505 1.00 88.50 310 TYR A C 1
ATOM 2427 O O . TYR A 1 310 ? -12.889 2.819 24.313 1.00 88.50 310 TYR A O 1
ATOM 2435 N N . LYS A 1 311 ? -12.553 1.205 22.782 1.00 90.19 311 LYS A N 1
ATOM 2436 C CA . LYS A 1 311 ? -11.094 1.282 22.745 1.00 90.19 311 LYS A CA 1
ATOM 2437 C C . LYS A 1 311 ? -10.633 1.627 21.345 1.00 90.19 311 LYS A C 1
ATOM 2439 O O . LYS A 1 311 ? -11.227 1.143 20.378 1.00 90.19 311 LYS A O 1
ATOM 2444 N N . VAL A 1 312 ? -9.580 2.431 21.233 1.00 89.62 312 VAL A N 1
ATOM 2445 C CA . VAL A 1 312 ? -8.889 2.632 19.953 1.00 89.62 312 VAL A CA 1
ATOM 2446 C C . VAL A 1 312 ? -8.127 1.357 19.616 1.00 89.62 312 VAL A C 1
ATOM 2448 O O . VAL A 1 312 ? -7.351 0.865 20.426 1.00 89.62 312 VAL A O 1
ATOM 2451 N N . ILE A 1 313 ? -8.371 0.811 18.429 1.00 91.06 313 ILE A N 1
ATOM 2452 C CA . ILE A 1 313 ? -7.776 -0.460 17.979 1.00 91.06 313 ILE A CA 1
ATOM 2453 C C . ILE A 1 313 ? -7.054 -0.339 16.632 1.00 91.06 313 ILE A C 1
ATOM 2455 O O . ILE A 1 313 ? -6.580 -1.333 16.087 1.00 91.06 313 ILE A O 1
ATOM 2459 N N . GLY A 1 314 ? -7.011 0.861 16.052 1.00 90.88 314 GLY A N 1
ATOM 2460 C CA . GLY A 1 314 ? -6.326 1.097 14.790 1.00 90.88 314 GLY A CA 1
ATOM 2461 C C . GLY A 1 314 ? -6.610 2.465 14.193 1.00 90.88 314 GLY A C 1
ATOM 2462 O O . GLY A 1 314 ? -7.280 3.309 14.792 1.00 90.88 314 GLY A O 1
ATOM 2463 N N . VAL A 1 315 ? -6.126 2.661 12.971 1.00 91.00 315 VAL A N 1
ATOM 2464 C CA . VAL A 1 315 ? -6.260 3.907 12.211 1.00 91.00 315 VAL A CA 1
ATOM 2465 C C . VAL A 1 315 ? -6.955 3.622 10.886 1.00 91.00 315 VAL A C 1
ATOM 2467 O O . VAL A 1 315 ? -6.639 2.661 10.191 1.00 91.00 315 VAL A O 1
ATOM 2470 N N . CYS A 1 316 ? -7.927 4.444 10.514 1.00 90.94 316 CYS A N 1
ATOM 2471 C CA . CYS A 1 316 ? -8.633 4.319 9.248 1.00 90.94 316 CYS A CA 1
ATOM 2472 C C . CYS A 1 316 ? -7.766 4.857 8.117 1.00 90.94 316 CYS A C 1
ATOM 2474 O O . CYS A 1 316 ? -7.305 5.996 8.153 1.00 90.94 316 CYS A O 1
ATOM 2476 N N . MET A 1 317 ? -7.609 4.063 7.068 1.00 88.81 317 MET A N 1
ATOM 2477 C CA . MET A 1 317 ? -7.001 4.525 5.830 1.00 88.81 317 MET A CA 1
ATOM 2478 C C . MET A 1 317 ? -7.991 5.392 5.062 1.00 88.81 317 MET A C 1
ATOM 2480 O O . MET A 1 317 ? -7.619 6.466 4.616 1.00 88.81 317 MET A O 1
ATOM 2484 N N . ASP A 1 318 ? -9.261 4.991 4.978 1.00 88.88 318 ASP A N 1
ATOM 2485 C CA . ASP A 1 318 ? -10.290 5.749 4.260 1.00 88.88 318 ASP A CA 1
ATOM 2486 C C . ASP A 1 318 ? -10.949 6.811 5.165 1.00 88.88 318 ASP A C 1
ATOM 2488 O O . ASP A 1 318 ? -11.218 6.580 6.345 1.00 88.88 318 ASP A O 1
ATOM 2492 N N . GLN A 1 319 ? -11.249 7.993 4.616 1.00 85.44 319 GLN A N 1
ATOM 2493 C CA . GLN A 1 319 ? -11.863 9.110 5.353 1.00 85.44 319 GLN A CA 1
ATOM 2494 C C . GLN A 1 319 ? -13.291 8.810 5.818 1.00 85.44 319 GLN A C 1
ATOM 2496 O O . GLN A 1 319 ? -13.758 9.389 6.803 1.00 85.44 319 GLN A O 1
ATOM 2501 N N . LYS A 1 320 ? -14.013 7.958 5.090 1.00 84.69 320 LYS A N 1
ATOM 2502 C CA . LYS A 1 320 ? -15.392 7.588 5.402 1.00 84.69 320 LYS A CA 1
ATOM 2503 C C . LYS A 1 320 ? -15.521 6.073 5.401 1.00 84.69 320 LYS A C 1
ATOM 2505 O O . LYS A 1 320 ? -15.134 5.415 4.438 1.00 84.69 320 LYS A O 1
ATOM 2510 N N . MET A 1 321 ? -16.102 5.553 6.474 1.00 88.44 321 MET A N 1
ATOM 2511 C CA . MET A 1 321 ? -16.509 4.157 6.591 1.00 88.44 321 MET A CA 1
ATOM 2512 C C . MET A 1 321 ? -18.016 4.073 6.347 1.00 88.44 321 MET A C 1
ATOM 2514 O O . MET A 1 321 ? -18.754 4.992 6.707 1.00 88.44 321 MET A O 1
ATOM 2518 N N . GLU A 1 322 ? -18.482 2.987 5.738 1.00 88.25 322 GLU A N 1
ATOM 2519 C CA . GLU A 1 322 ? -19.920 2.741 5.600 1.00 88.25 322 GLU A CA 1
ATOM 2520 C C . GLU A 1 322 ? -20.503 2.324 6.956 1.00 88.25 322 GLU A C 1
ATOM 2522 O O . GLU A 1 322 ? -19.962 1.442 7.619 1.00 88.25 322 GLU A O 1
ATOM 2527 N N . VAL A 1 323 ? -21.596 2.965 7.372 1.00 86.81 323 VAL A N 1
ATOM 2528 C CA . VAL A 1 323 ? -22.290 2.715 8.647 1.00 86.81 323 VAL A CA 1
ATOM 2529 C C . VAL A 1 323 ? -23.776 2.456 8.400 1.00 86.81 323 VAL A C 1
ATOM 2531 O O . VAL A 1 323 ? -24.325 2.916 7.392 1.00 86.81 323 VAL A O 1
ATOM 2534 N N . LYS A 1 324 ? -24.430 1.680 9.274 1.00 84.75 324 LYS A N 1
ATOM 2535 C CA . LYS A 1 324 ? -25.844 1.293 9.102 1.00 84.75 324 LYS A CA 1
ATOM 2536 C C . LYS A 1 324 ? -26.761 2.524 9.037 1.00 84.75 324 LYS A C 1
ATOM 2538 O O . LYS A 1 324 ? -26.605 3.489 9.775 1.00 84.75 324 LYS A O 1
ATOM 2543 N N . LYS A 1 325 ? -27.784 2.506 8.174 1.00 68.31 325 LYS A N 1
ATOM 2544 C CA . LYS A 1 325 ? -28.793 3.584 8.167 1.00 68.31 325 LYS A CA 1
ATOM 2545 C C . LYS A 1 325 ? -29.467 3.661 9.542 1.00 68.31 325 LYS A C 1
ATOM 2547 O O . LYS A 1 325 ? -29.901 2.642 10.065 1.00 68.31 325 LYS A O 1
ATOM 2552 N N . GLY A 1 326 ? -29.541 4.859 10.118 1.00 60.91 326 GLY A N 1
ATOM 2553 C CA . GLY A 1 326 ? -30.092 5.070 11.461 1.00 60.91 326 GLY A CA 1
ATOM 2554 C C . GLY A 1 326 ? -29.085 4.908 12.606 1.00 60.91 326 GLY A C 1
ATOM 2555 O O . GLY A 1 326 ? -29.419 5.268 13.734 1.00 60.91 326 GLY A O 1
ATOM 2556 N N . SER A 1 327 ? -27.841 4.471 12.342 1.00 59.47 327 SER A N 1
ATOM 2557 C CA . SER A 1 327 ? -26.737 4.640 13.293 1.00 59.47 327 SER A CA 1
ATOM 2558 C C . SER A 1 327 ? -26.411 6.133 13.355 1.00 59.47 327 SER A C 1
ATOM 2560 O O . SER A 1 327 ? -25.669 6.670 12.536 1.00 59.47 327 SER A O 1
ATOM 2562 N N . THR A 1 328 ? -27.112 6.829 14.244 1.00 48.34 328 THR A N 1
ATOM 2563 C CA . THR A 1 328 ? -26.948 8.235 14.641 1.00 48.34 328 THR A CA 1
ATOM 2564 C C . THR A 1 328 ? -25.615 8.857 14.221 1.00 48.34 328 THR A C 1
ATOM 2566 O O . THR A 1 328 ? -24.553 8.403 14.652 1.00 48.34 328 THR A O 1
ATOM 2569 N N . LYS A 1 329 ? -25.699 9.943 13.440 1.00 47.81 329 LYS A N 1
ATOM 2570 C CA . LYS A 1 329 ? -24.639 10.952 13.346 1.00 47.81 329 LYS A CA 1
ATOM 2571 C C . LYS A 1 329 ? -24.214 11.316 14.777 1.00 47.81 329 LYS A C 1
ATOM 2573 O O . LYS A 1 329 ? -25.067 11.720 15.556 1.00 47.81 329 LYS A O 1
ATOM 2578 N N . GLU A 1 330 ? -22.932 11.142 15.095 1.00 54.56 330 GLU A N 1
ATOM 2579 C CA . GLU A 1 330 ? -22.285 11.716 16.288 1.00 54.56 330 GLU A CA 1
ATOM 2580 C C . GLU A 1 330 ? -22.867 11.237 17.634 1.00 54.56 330 GLU A C 1
ATOM 2582 O O . GLU A 1 330 ? -23.361 12.019 18.444 1.00 54.56 330 GLU A O 1
ATOM 2587 N N . LYS A 1 331 ? -22.774 9.931 17.927 1.00 63.28 331 LYS A N 1
ATOM 2588 C CA . LYS A 1 331 ? -22.917 9.483 19.324 1.00 63.28 331 LYS A CA 1
ATOM 2589 C C . LYS A 1 331 ? -21.664 9.905 20.090 1.00 63.28 331 LYS A C 1
ATOM 2591 O O . LYS A 1 331 ? -20.559 9.494 19.735 1.00 63.28 331 LYS A O 1
ATOM 2596 N N . TYR A 1 332 ? -21.847 10.686 21.153 1.00 70.50 332 TYR A N 1
ATOM 2597 C CA . TYR A 1 332 ? -20.803 10.943 22.143 1.00 70.50 332 TYR A CA 1
ATOM 2598 C C . TYR A 1 332 ? -20.445 9.624 22.825 1.00 70.50 332 TYR A C 1
ATOM 2600 O O . TYR A 1 332 ? -21.221 9.094 23.624 1.00 70.50 332 TYR A O 1
ATOM 2608 N N . VAL A 1 333 ? -19.276 9.078 22.502 1.00 75.88 333 VAL A N 1
ATOM 2609 C CA . VAL A 1 333 ? -18.779 7.840 23.104 1.00 75.88 333 VAL A CA 1
ATOM 2610 C C . VAL A 1 333 ? -17.628 8.139 24.050 1.00 75.88 333 VAL A C 1
ATOM 2612 O O . VAL A 1 333 ? -16.813 9.031 23.811 1.00 75.88 333 VAL A O 1
ATOM 2615 N N . THR A 1 334 ? -17.556 7.370 25.132 1.00 76.50 334 THR A N 1
ATOM 2616 C CA . THR A 1 334 ? -16.384 7.353 26.007 1.00 76.50 334 THR A CA 1
ATOM 2617 C C . THR A 1 334 ? -15.383 6.350 25.452 1.00 76.50 334 THR A C 1
ATOM 2619 O O . THR A 1 334 ? -15.696 5.164 25.311 1.00 76.50 334 THR A O 1
ATOM 2622 N N . ILE A 1 335 ? -14.190 6.847 25.151 1.00 77.50 335 ILE A N 1
ATOM 2623 C CA . ILE A 1 335 ? -13.049 6.096 24.645 1.00 77.50 335 ILE A CA 1
ATOM 2624 C C . ILE A 1 335 ? -12.038 5.946 25.776 1.00 77.50 335 ILE A C 1
ATOM 2626 O O . ILE A 1 335 ? -11.775 6.905 26.508 1.00 77.50 335 ILE A O 1
ATOM 2630 N N . GLN A 1 336 ? -11.503 4.741 25.921 1.00 76.88 336 GLN A N 1
ATOM 2631 C CA . GLN A 1 336 ? -10.406 4.406 26.820 1.00 76.88 336 GLN A CA 1
ATOM 2632 C C . GLN A 1 336 ? -9.214 3.890 26.018 1.00 76.88 336 GLN A C 1
ATOM 2634 O O . GLN A 1 336 ? -9.437 3.227 24.979 1.00 76.88 336 GLN A O 1
#

Solvent-accessible surface area (backbone atoms only — not comparable to full-atom values): 17986 Å² total; per-residue (Å²): 128,61,60,74,51,86,86,72,77,37,37,37,38,48,23,45,41,48,49,48,65,64,77,41,78,41,34,41,37,36,34,34,78,45,62,85,93,58,80,55,42,40,43,35,36,39,19,51,37,40,70,37,67,31,24,67,47,99,91,40,65,44,72,25,59,51,49,86,63,75,42,74,41,80,60,58,44,47,43,44,66,59,45,49,53,34,39,52,47,17,57,67,79,34,62,81,55,64,34,70,60,30,25,54,44,29,51,64,59,35,41,69,44,61,72,54,91,53,83,76,33,68,43,92,67,29,83,58,59,56,24,62,98,40,74,76,60,60,61,84,69,67,48,59,38,54,38,39,43,28,38,36,33,68,50,48,49,52,71,23,88,54,52,41,89,74,37,64,44,28,31,30,40,37,38,36,78,53,57,31,38,36,40,26,34,35,43,58,55,47,37,47,64,28,28,35,84,66,23,11,22,30,94,51,57,69,44,67,49,98,86,69,46,81,45,54,16,66,51,82,78,80,64,56,74,89,42,56,75,40,44,33,28,37,27,22,29,35,66,34,71,61,35,52,45,55,50,43,50,48,55,29,66,42,37,69,93,50,74,78,90,74,86,67,53,48,62,31,44,32,30,40,27,50,65,87,68,79,84,62,91,88,47,81,58,47,43,40,26,36,31,75,55,90,40,65,33,21,36,28,28,38,23,66,43,94,84,49,60,28,28,75,60,35,38,24,42,35,60,63,66,60,52,46,91,85,51,52,85,58,45,80,38,55,34,76

Radius of gyration: 21.08 Å; Cα contacts (8 Å, |Δi|>4): 742; chains: 1; bounding box: 56×50×64 Å

pLDDT: mean 83.77, std 12.25, range [36.19, 98.31]

Foldseek 3Di:
DWDDPPPPPKIWFFWQWFFFFDKDFFKKKAKAFADPVQLFWWKWKAFLQAQHWFAADPPDTDGQHGAPDEDEDDCPQQCLVVLVRQLLLCCAQAVQDDSLQLSVLLCVQQQKDFDHPDPVSYDVVSSQVSQPPHCSNPCQAPLSSSDIHIYGYHGIHTPHPCDDPLQSRIWMWMAGNLGMIIIGRPLNNQSSLLSHPQFLLDSDQWDQDPVRDTQGSNNPPLDDSVCNRWMKTKIARDFDSCLSNVSSVQSRHPNSPDGDPDDGGDGDQIWIFTPPDDDDDPQPQKMWMWGRPVRSFIFIWIDRHPPGAIEGGTTTGHNDGDRDVPSDRTDTGMYD